Protein AF-A0A564W131-F1 (afdb_monomer_lite)

Foldseek 3Di:
DDDPPPPPPPPPPDQDPVNVVVLVVLVVCLVVVHDDDPVSLQVCLQPVLVSCCVPPDVVSVQSNLVNDAQDDPVSLVVCLPPPDVSNLLSNLVSYDLVGLCSNVPDQDLSSLVSNCVSHQQSCLVCLQVNVVVLALSSPLCCLVRNLDDPVSLLVSLVSLSDLPSSVVLPPVCPCVVPVDPRPHDDLVSVLSSLLSPDQVSVLCVQPVADDPPPPCVVSVDLVSLLSCLAPNALSNLQSCLPGPNVVSPDQVSLVSNLVVLGNLLSVLQCQCVDDLVSLVSSLVRPAQNSLQSNVVNNPPPDHDPVSLVSSCVGHPVSVVVVVVVVVVVVVVVPPPPCPCVVVVVVVVVD

Radius of gyration: 34.06 Å; chains: 1; bounding box: 64×73×100 Å

Sequence (350 aa):
MDDAAGGWRARRLTVTGMGRDTARDAIRMAEAGEPLPKAIRRALAAHEPGLVLADPDPKIRLDALKHMGMLTDGQLDSFLDDPDPTVRLELVDHTPDDRLHVFGKETDPGVLTKLEYRATGWIADRAVRLFETGSPDSAWLVLRYGRPDAALLRRIVESGLADRACWSLYAPDAAARDGSDRPTLTEKDIRLLLEHGDPDMVGSYLSGWMPDDDPRRERLTETLYDHWAEHGSAGLLERLSLSVEKEMFTPRRVDMILERGSGAATLARLGDGLSSAQVDMLLAYADAHAMDVLYRRRRHGGYTPRQLRLLAAGSPDARRAMREAAGLLARLCSDPTDPDGLGVILATLG

Organism: Bifidobacterium longum subsp. infantis (NCBI:txid1682)

pLDDT: mean 79.95, std 15.0, range [35.53, 96.81]

Structure (mmCIF, N/CA/C/O backbone):
data_AF-A0A564W131-F1
#
_entry.id   AF-A0A564W131-F1
#
loop_
_atom_site.group_PDB
_atom_site.id
_atom_site.type_symbol
_atom_site.label_atom_id
_atom_site.label_alt_id
_atom_site.label_comp_id
_atom_site.label_asym_id
_atom_site.label_entity_id
_atom_site.label_seq_id
_atom_site.pdbx_PDB_ins_code
_atom_site.Cartn_x
_atom_site.Cartn_y
_atom_site.Cartn_z
_atom_site.occupancy
_atom_site.B_iso_or_equiv
_atom_site.auth_seq_id
_atom_site.auth_comp_id
_atom_site.auth_asym_id
_atom_site.auth_atom_id
_atom_site.pdbx_PDB_model_num
ATOM 1 N N . MET A 1 1 ? 34.983 -51.594 -14.066 1.00 36.97 1 MET A N 1
ATOM 2 C CA . MET A 1 1 ? 35.681 -50.300 -14.006 1.00 36.97 1 MET A CA 1
ATOM 3 C C . MET A 1 1 ? 35.213 -49.501 -15.191 1.00 36.97 1 MET A C 1
ATOM 5 O O . MET A 1 1 ? 35.207 -50.020 -16.301 1.00 36.97 1 MET A O 1
ATOM 9 N N . ASP A 1 2 ? 34.675 -48.342 -14.858 1.00 37.16 2 ASP A N 1
ATOM 10 C CA . ASP A 1 2 ? 33.906 -47.421 -15.678 1.00 37.16 2 ASP A CA 1
ATOM 11 C C . ASP A 1 2 ? 34.657 -46.894 -16.900 1.00 37.16 2 ASP A C 1
ATOM 13 O O . ASP A 1 2 ? 35.864 -46.695 -16.844 1.00 37.16 2 ASP A O 1
ATOM 17 N N . ASP A 1 3 ? 33.917 -46.679 -17.992 1.00 35.53 3 ASP A N 1
ATOM 18 C CA . ASP A 1 3 ? 33.859 -45.385 -18.692 1.00 35.53 3 ASP A CA 1
ATOM 19 C C . ASP A 1 3 ? 32.924 -45.491 -19.911 1.00 35.53 3 ASP A C 1
ATOM 21 O O . ASP A 1 3 ? 33.330 -45.584 -21.068 1.00 35.53 3 ASP A O 1
ATOM 25 N N . ALA A 1 4 ? 31.615 -45.474 -19.642 1.00 40.09 4 ALA A N 1
ATOM 26 C CA . ALA A 1 4 ? 30.560 -45.374 -20.659 1.00 40.09 4 ALA A CA 1
ATOM 27 C C . ALA A 1 4 ? 29.869 -43.992 -20.645 1.00 40.09 4 ALA A C 1
ATOM 29 O O . ALA A 1 4 ? 28.705 -43.867 -21.020 1.00 40.09 4 ALA A O 1
ATOM 30 N N . ALA A 1 5 ? 30.574 -42.939 -20.213 1.00 42.41 5 ALA A N 1
ATOM 31 C CA . ALA A 1 5 ? 30.028 -41.583 -20.061 1.00 42.41 5 ALA A CA 1
ATOM 32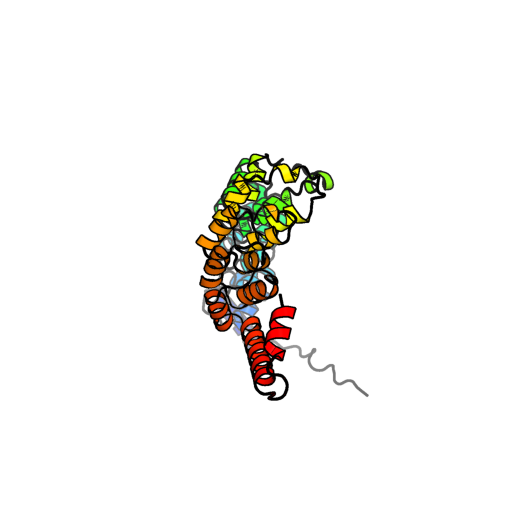 C C . ALA A 1 5 ? 30.356 -40.613 -21.226 1.00 42.41 5 ALA A C 1
ATOM 34 O O . ALA A 1 5 ? 30.042 -39.427 -21.150 1.00 42.41 5 ALA A O 1
ATOM 35 N N . GLY A 1 6 ? 30.961 -41.085 -22.326 1.00 37.22 6 GLY A N 1
ATOM 36 C CA . GLY A 1 6 ? 31.448 -40.225 -23.423 1.00 37.22 6 GLY A CA 1
ATOM 37 C C . GLY A 1 6 ? 30.559 -40.095 -24.674 1.00 37.22 6 GLY A C 1
ATOM 38 O O . GLY A 1 6 ? 30.900 -39.348 -25.588 1.00 37.22 6 GLY A O 1
ATOM 39 N N . GLY A 1 7 ? 29.434 -40.815 -24.774 1.00 36.31 7 GLY A N 1
ATOM 40 C CA . GLY A 1 7 ? 28.784 -41.077 -26.074 1.00 36.31 7 GLY A CA 1
ATOM 41 C C . GLY A 1 7 ? 27.788 -40.038 -26.613 1.00 36.31 7 GLY A C 1
ATOM 42 O O . GLY A 1 7 ? 27.474 -40.064 -27.803 1.00 36.31 7 GLY A O 1
ATOM 43 N N . TRP A 1 8 ? 27.258 -39.131 -25.785 1.00 40.19 8 TRP A N 1
ATOM 44 C CA . TRP A 1 8 ? 26.178 -38.218 -26.215 1.00 40.19 8 TRP A CA 1
ATOM 45 C C . TRP A 1 8 ? 26.646 -36.808 -26.599 1.00 40.19 8 TRP A C 1
ATOM 47 O O . TRP A 1 8 ? 25.983 -36.150 -27.396 1.00 40.19 8 TRP A O 1
ATOM 57 N N . ARG A 1 9 ? 27.807 -36.350 -26.109 1.00 42.50 9 ARG A N 1
ATOM 58 C CA . ARG A 1 9 ? 28.318 -34.986 -26.364 1.00 42.50 9 ARG A CA 1
ATOM 59 C C . ARG A 1 9 ? 29.115 -34.828 -27.670 1.00 42.50 9 ARG A C 1
ATOM 61 O O . ARG A 1 9 ? 29.449 -33.708 -28.029 1.00 42.50 9 ARG A O 1
ATOM 68 N N . ALA A 1 10 ? 29.381 -35.915 -28.401 1.00 42.78 10 ALA A N 1
ATOM 69 C CA . ALA A 1 10 ? 30.236 -35.914 -29.597 1.00 42.78 10 ALA A CA 1
ATOM 70 C C . ALA A 1 10 ? 29.541 -36.380 -30.893 1.00 42.78 10 ALA A C 1
ATOM 72 O O . ALA A 1 10 ? 30.210 -36.720 -31.869 1.00 42.78 10 ALA A O 1
ATOM 73 N N . ARG A 1 11 ? 28.202 -36.379 -30.964 1.00 46.97 11 ARG A N 1
ATOM 74 C CA . ARG A 1 11 ? 27.524 -36.502 -32.265 1.00 46.97 11 ARG A CA 1
ATOM 75 C C . ARG A 1 11 ? 27.601 -35.153 -32.978 1.00 46.97 11 ARG A C 1
ATOM 77 O O . ARG A 1 11 ? 26.761 -34.288 -32.754 1.00 46.97 11 ARG A O 1
ATOM 84 N N . ARG A 1 12 ? 28.603 -34.972 -33.848 1.00 47.91 12 ARG A N 1
ATOM 85 C CA . ARG A 1 12 ? 28.568 -33.928 -34.887 1.00 47.91 12 ARG A CA 1
ATOM 86 C C . ARG A 1 12 ? 27.314 -34.164 -35.731 1.00 47.91 12 ARG A C 1
ATOM 88 O O . ARG A 1 12 ? 27.315 -35.021 -36.612 1.00 47.91 12 ARG A O 1
ATOM 95 N N . LEU A 1 13 ? 26.242 -33.429 -35.443 1.00 58.25 13 LEU A N 1
ATOM 96 C CA . LEU A 1 13 ? 25.077 -33.340 -36.319 1.00 58.25 13 LEU A CA 1
ATOM 97 C C . LEU A 1 13 ? 25.577 -32.875 -37.689 1.00 58.25 13 LEU A C 1
ATOM 99 O O . LEU A 1 13 ? 26.040 -31.748 -37.848 1.00 58.25 13 LEU A O 1
ATOM 103 N N . THR A 1 14 ? 25.569 -33.780 -38.665 1.00 62.53 14 THR A N 1
ATOM 104 C CA . THR A 1 14 ? 25.971 -33.449 -40.031 1.00 62.53 14 THR A CA 1
ATOM 105 C C . THR A 1 14 ? 24.770 -32.780 -40.687 1.00 62.53 14 THR A C 1
ATOM 107 O O . THR A 1 14 ? 23.775 -33.441 -40.972 1.00 62.53 14 THR A O 1
ATOM 110 N N . VAL A 1 15 ? 24.821 -31.457 -40.855 1.00 66.31 15 VAL A N 1
ATOM 111 C CA . VAL A 1 15 ? 23.735 -30.702 -41.497 1.00 66.31 15 VAL A CA 1
ATOM 112 C C . VAL A 1 15 ? 23.620 -31.160 -42.954 1.00 66.31 15 VAL A C 1
ATOM 114 O O . VAL A 1 15 ? 24.558 -30.984 -43.735 1.00 66.31 15 VAL A O 1
ATOM 117 N N . THR A 1 16 ? 22.491 -31.776 -43.309 1.00 78.19 16 THR A N 1
ATOM 118 C CA . THR A 1 16 ? 22.206 -32.242 -44.674 1.00 78.19 16 THR A CA 1
ATOM 119 C C . THR A 1 16 ? 21.957 -31.055 -45.612 1.00 78.19 16 THR A C 1
ATOM 121 O O . THR A 1 16 ? 21.617 -29.962 -45.158 1.00 78.19 16 THR A O 1
ATOM 124 N N . GLY A 1 17 ? 22.101 -31.253 -46.930 1.00 78.25 17 GLY A N 1
ATOM 125 C CA . GLY A 1 17 ? 21.753 -30.225 -47.926 1.00 78.25 17 GLY A CA 1
ATOM 126 C C . GLY A 1 17 ? 20.312 -29.733 -47.759 1.00 78.25 17 GLY A C 1
ATOM 127 O O . GLY A 1 17 ? 20.090 -28.536 -47.621 1.00 78.25 17 GLY A O 1
ATOM 128 N N . MET A 1 18 ? 19.375 -30.673 -47.589 1.00 79.06 18 MET A N 1
ATOM 129 C CA . MET A 1 18 ? 17.972 -30.385 -47.278 1.00 79.06 18 MET A CA 1
ATOM 130 C C . MET A 1 18 ? 17.812 -29.534 -46.009 1.00 79.06 18 MET A C 1
ATOM 132 O O . MET A 1 18 ? 17.047 -28.579 -46.015 1.00 79.06 18 MET A O 1
ATOM 136 N N . GLY A 1 19 ? 18.571 -29.815 -44.942 1.00 80.38 19 GLY A N 1
ATOM 137 C CA . GLY A 1 19 ? 18.538 -29.011 -43.716 1.00 80.38 19 GLY A CA 1
ATOM 138 C C . GLY A 1 19 ? 19.013 -27.565 -43.911 1.00 80.38 19 GLY A C 1
ATOM 139 O O . GLY A 1 19 ? 18.465 -26.659 -43.288 1.00 80.38 19 GLY A O 1
ATOM 140 N N . ARG A 1 20 ? 19.992 -27.324 -44.797 1.00 81.25 20 ARG A N 1
ATOM 141 C CA . ARG A 1 20 ? 20.426 -25.957 -45.147 1.00 81.25 20 ARG A CA 1
ATOM 142 C C . ARG A 1 20 ? 19.371 -25.216 -45.954 1.00 81.25 20 ARG A C 1
ATOM 144 O O . ARG A 1 20 ? 19.151 -24.036 -45.702 1.00 81.25 20 ARG A O 1
ATOM 151 N N . ASP A 1 21 ? 18.733 -25.896 -46.899 1.00 85.12 21 ASP A N 1
ATOM 152 C CA . ASP A 1 21 ? 17.692 -25.287 -47.724 1.00 85.12 21 ASP A CA 1
ATOM 153 C C . ASP A 1 21 ? 16.463 -24.941 -46.874 1.00 85.12 21 ASP A C 1
ATOM 155 O O . ASP A 1 21 ? 15.997 -23.809 -46.923 1.00 85.12 21 ASP A O 1
ATOM 159 N N . THR A 1 22 ? 16.050 -25.827 -45.959 1.00 83.31 22 THR A N 1
ATOM 160 C CA . THR A 1 22 ? 14.976 -25.531 -44.991 1.00 83.31 22 THR A CA 1
ATOM 161 C C . THR A 1 22 ? 15.305 -24.341 -44.080 1.00 83.31 22 THR A C 1
ATOM 163 O O . THR A 1 22 ? 14.425 -23.539 -43.776 1.00 83.31 22 THR A O 1
ATOM 166 N N . ALA A 1 23 ? 16.563 -24.186 -43.651 1.00 82.50 23 ALA A N 1
ATOM 167 C CA . ALA A 1 23 ? 16.974 -23.025 -42.858 1.00 82.50 23 ALA A CA 1
ATOM 168 C C . ALA A 1 23 ? 16.906 -21.716 -43.667 1.00 82.50 23 ALA A C 1
ATOM 170 O O . ALA A 1 23 ? 16.433 -20.704 -43.155 1.00 82.50 23 ALA A O 1
ATOM 171 N N . ARG A 1 24 ? 17.322 -21.739 -44.941 1.00 86.06 24 ARG A N 1
ATOM 172 C CA . ARG A 1 24 ? 17.194 -20.584 -45.846 1.00 86.06 24 ARG A CA 1
ATOM 173 C C . ARG A 1 24 ? 15.738 -20.237 -46.131 1.00 86.06 24 ARG A C 1
ATOM 175 O O . ARG A 1 24 ? 15.407 -19.060 -46.197 1.00 86.06 24 ARG A O 1
ATOM 182 N N . ASP A 1 25 ? 14.879 -21.239 -46.293 1.00 87.44 25 ASP A N 1
ATOM 183 C CA . ASP A 1 25 ? 13.442 -21.035 -46.485 1.00 87.44 25 ASP A CA 1
ATOM 184 C C . ASP A 1 25 ? 12.827 -20.351 -45.266 1.00 87.44 25 ASP A C 1
ATOM 186 O O . ASP A 1 25 ? 12.135 -19.352 -45.418 1.00 87.44 25 ASP A O 1
ATOM 190 N N . ALA A 1 26 ? 13.163 -20.811 -44.058 1.00 85.31 26 ALA A N 1
ATOM 191 C CA . ALA A 1 26 ? 12.702 -20.187 -42.822 1.00 85.31 26 ALA A CA 1
ATOM 192 C C . ALA A 1 26 ? 13.146 -18.718 -42.686 1.00 85.31 26 ALA A C 1
ATOM 194 O O . ALA A 1 26 ? 12.352 -17.894 -42.242 1.00 85.31 26 ALA A O 1
ATOM 195 N N . ILE A 1 27 ? 14.378 -18.381 -43.088 1.00 88.50 27 ILE A N 1
ATOM 196 C CA . ILE A 1 27 ? 14.867 -16.991 -43.099 1.00 88.50 27 ILE A CA 1
ATOM 197 C C . ILE A 1 27 ? 14.068 -16.147 -44.098 1.00 88.50 27 ILE A C 1
ATOM 199 O O . ILE A 1 27 ? 13.547 -15.104 -43.721 1.00 88.50 27 ILE A O 1
ATOM 203 N N . ARG A 1 28 ? 13.887 -16.626 -45.337 1.00 89.94 28 ARG A N 1
ATOM 204 C CA . ARG A 1 28 ? 13.106 -15.909 -46.363 1.00 89.94 28 ARG A CA 1
ATOM 205 C C . ARG A 1 28 ? 11.653 -15.690 -45.947 1.00 89.94 28 ARG A C 1
ATOM 207 O O . ARG A 1 28 ? 11.099 -14.622 -46.178 1.00 89.94 28 ARG A O 1
ATOM 214 N N . MET A 1 29 ? 11.045 -16.692 -45.315 1.00 90.12 29 MET A N 1
ATOM 215 C CA . MET A 1 29 ? 9.702 -16.583 -44.749 1.00 90.12 29 MET A CA 1
ATOM 216 C C . MET A 1 29 ? 9.653 -15.526 -43.638 1.00 90.12 29 MET A C 1
ATOM 218 O O . MET A 1 29 ? 8.725 -14.724 -43.608 1.00 90.12 29 MET A O 1
ATOM 222 N N . ALA A 1 30 ? 10.655 -15.484 -42.752 1.00 88.00 30 ALA A N 1
ATOM 223 C CA . ALA A 1 30 ? 10.739 -14.468 -41.702 1.00 88.00 30 ALA A CA 1
ATOM 224 C C . ALA A 1 30 ? 10.884 -13.051 -42.286 1.00 88.00 30 ALA A C 1
ATOM 226 O O . ALA A 1 30 ? 10.164 -12.148 -41.870 1.00 88.00 30 ALA A O 1
ATOM 227 N N . GLU A 1 31 ? 11.753 -12.869 -43.285 1.00 88.06 31 GLU A N 1
ATOM 228 C CA . GLU A 1 31 ? 11.933 -11.599 -44.009 1.00 88.06 31 GLU A CA 1
ATOM 229 C C . GLU A 1 31 ? 10.639 -11.129 -44.693 1.00 88.06 31 GLU A C 1
ATOM 231 O O . GLU A 1 31 ? 10.353 -9.934 -44.732 1.00 88.06 31 GLU A O 1
ATOM 236 N N . ALA A 1 32 ? 9.836 -12.068 -45.200 1.00 88.62 32 ALA A N 1
ATOM 237 C CA . ALA A 1 32 ? 8.532 -11.799 -45.800 1.00 88.62 32 ALA A CA 1
ATOM 238 C C . ALA A 1 32 ? 7.402 -11.587 -44.768 1.00 88.62 32 ALA A C 1
ATOM 240 O O . ALA A 1 32 ? 6.268 -11.303 -45.157 1.00 88.62 32 ALA A O 1
ATOM 241 N N . GLY A 1 33 ? 7.682 -11.723 -43.465 1.00 82.56 33 GLY A N 1
ATOM 242 C CA . GLY A 1 33 ? 6.682 -11.623 -42.399 1.00 82.56 33 GLY A CA 1
ATOM 243 C C . GLY A 1 33 ? 5.692 -12.794 -42.363 1.00 82.56 33 GLY A C 1
ATOM 244 O O . GLY A 1 33 ? 4.588 -12.660 -41.832 1.00 82.56 33 GLY A O 1
ATOM 245 N N . GLU A 1 34 ? 6.052 -13.940 -42.943 1.00 87.81 34 GLU A N 1
ATOM 246 C CA . GLU A 1 34 ? 5.204 -15.129 -42.979 1.00 87.81 34 GLU A CA 1
ATOM 247 C C . GLU A 1 34 ? 5.135 -15.831 -41.607 1.00 87.81 34 GLU A C 1
ATOM 249 O O . GLU A 1 34 ? 6.088 -15.809 -40.820 1.00 87.81 34 GLU A O 1
ATOM 254 N N . PRO A 1 35 ? 4.012 -16.499 -41.285 1.00 86.06 35 PRO A N 1
ATOM 255 C CA . PRO A 1 35 ? 3.849 -17.174 -40.005 1.00 86.06 35 PRO A CA 1
ATOM 256 C C . PRO A 1 35 ? 4.809 -18.362 -39.867 1.00 86.06 35 PRO A C 1
ATOM 258 O O . PRO A 1 35 ? 4.738 -19.340 -40.611 1.00 86.06 35 PRO A O 1
ATOM 261 N N . LEU A 1 36 ? 5.657 -18.316 -38.837 1.00 90.06 36 LEU A N 1
ATOM 262 C CA . LEU A 1 36 ? 6.613 -19.377 -38.521 1.00 90.06 36 LEU A CA 1
ATOM 263 C C . LEU A 1 36 ? 6.262 -20.131 -37.224 1.00 90.06 36 LEU A C 1
ATOM 265 O O . LEU A 1 36 ? 5.814 -19.529 -36.235 1.00 90.06 36 LEU A O 1
ATOM 269 N N . PRO A 1 37 ? 6.533 -21.451 -37.159 1.00 91.19 37 PRO A N 1
ATOM 270 C CA . PRO A 1 37 ? 6.449 -22.217 -35.922 1.00 91.19 37 PRO A CA 1
ATOM 271 C C . PRO A 1 37 ? 7.279 -21.591 -34.797 1.00 91.19 37 PRO A C 1
ATOM 273 O O . PRO A 1 37 ? 8.416 -21.167 -34.999 1.00 91.19 37 PRO A O 1
ATOM 276 N N . LYS A 1 38 ? 6.747 -21.612 -33.570 1.00 90.62 38 LYS A N 1
ATOM 277 C CA . LYS A 1 38 ? 7.394 -21.018 -32.385 1.00 90.62 38 LYS A CA 1
ATOM 278 C C . LYS A 1 38 ? 8.838 -21.492 -32.169 1.00 90.62 38 LYS A C 1
ATOM 280 O O . LYS A 1 38 ? 9.685 -20.709 -31.753 1.00 90.62 38 LYS A O 1
ATOM 285 N N . ALA A 1 39 ? 9.120 -22.766 -32.443 1.00 89.50 39 ALA A N 1
ATOM 286 C CA . ALA A 1 39 ? 10.463 -23.329 -32.308 1.00 89.50 39 ALA A CA 1
ATOM 287 C C . ALA A 1 39 ? 11.470 -22.690 -33.280 1.00 89.50 39 ALA A C 1
ATOM 289 O O . ALA A 1 39 ? 12.606 -22.437 -32.891 1.00 89.50 39 ALA A O 1
ATOM 290 N N . ILE A 1 40 ? 11.036 -22.382 -34.506 1.00 90.12 40 ILE A N 1
ATOM 291 C CA . ILE A 1 40 ? 11.865 -21.709 -35.511 1.00 90.12 40 ILE A CA 1
ATOM 292 C C . ILE A 1 40 ? 12.089 -20.253 -35.101 1.00 90.12 40 ILE A C 1
ATOM 294 O O . ILE A 1 40 ? 13.227 -19.807 -35.086 1.00 90.12 40 ILE A O 1
ATOM 298 N N . ARG A 1 41 ? 11.044 -19.545 -34.658 1.00 93.56 41 ARG A N 1
ATOM 299 C CA . ARG A 1 41 ? 11.158 -18.151 -34.186 1.00 93.56 41 ARG A CA 1
ATOM 300 C C . ARG A 1 41 ? 12.110 -18.001 -32.992 1.00 93.56 41 ARG A C 1
ATOM 302 O O . ARG A 1 41 ? 12.921 -17.087 -32.972 1.00 93.56 41 ARG A O 1
ATOM 309 N N . ARG A 1 42 ? 12.101 -18.952 -32.049 1.00 91.62 42 ARG A N 1
ATOM 310 C CA . ARG A 1 42 ? 13.096 -19.018 -30.957 1.00 91.62 42 ARG A CA 1
ATOM 311 C C . ARG A 1 42 ? 14.523 -19.253 -31.451 1.00 91.62 42 ARG A C 1
ATOM 313 O O . ARG A 1 42 ? 15.451 -18.672 -30.908 1.00 91.62 42 ARG A O 1
ATOM 320 N N . ALA A 1 43 ? 14.705 -20.116 -32.449 1.00 90.31 43 ALA A N 1
ATOM 321 C CA . ALA A 1 43 ? 16.023 -20.336 -33.037 1.00 90.31 43 ALA A CA 1
ATOM 322 C C . ALA A 1 43 ? 16.517 -19.082 -33.778 1.00 90.31 43 ALA A C 1
ATOM 324 O O . ALA A 1 43 ? 17.685 -18.727 -33.659 1.00 90.31 43 ALA A O 1
ATOM 325 N N . LEU A 1 44 ? 15.620 -18.385 -34.483 1.00 91.44 44 LEU A N 1
ATOM 326 C CA . LEU A 1 44 ? 15.920 -17.111 -35.136 1.00 91.44 44 LEU A CA 1
ATOM 327 C C . LEU A 1 44 ? 16.287 -16.028 -34.117 1.00 91.44 44 LEU A C 1
ATOM 329 O O . LEU A 1 44 ? 17.273 -15.342 -34.334 1.00 91.44 44 LEU A O 1
ATOM 333 N N . ALA A 1 45 ? 15.609 -15.940 -32.970 1.00 92.25 45 ALA A N 1
ATOM 334 C CA . ALA A 1 45 ? 15.977 -14.996 -31.909 1.00 92.25 45 ALA A CA 1
ATOM 335 C C . ALA A 1 45 ? 17.447 -15.122 -31.463 1.00 92.25 45 ALA A C 1
ATOM 337 O O . ALA A 1 45 ? 18.084 -14.121 -31.166 1.00 92.25 45 ALA A O 1
ATOM 338 N N . ALA A 1 46 ? 18.014 -16.331 -31.459 1.00 89.69 46 ALA A N 1
ATOM 339 C CA . ALA A 1 46 ? 19.400 -16.552 -31.041 1.00 89.69 46 ALA A CA 1
ATOM 340 C C . ALA A 1 46 ? 20.451 -16.336 -32.144 1.00 89.69 46 ALA A C 1
ATOM 342 O O . ALA A 1 46 ? 21.629 -16.149 -31.839 1.00 89.69 46 ALA A O 1
ATOM 343 N N . HIS A 1 47 ? 20.058 -16.421 -33.417 1.00 87.62 47 HIS A N 1
ATOM 344 C CA . HIS A 1 47 ? 20.998 -16.493 -34.543 1.00 87.62 47 HIS A CA 1
ATOM 345 C C . HIS A 1 47 ? 20.822 -15.379 -35.575 1.00 87.62 47 HIS A C 1
ATOM 347 O O . HIS A 1 47 ? 21.807 -14.950 -36.161 1.00 87.62 47 HIS A O 1
ATOM 353 N N . GLU A 1 48 ? 19.594 -14.906 -35.764 1.00 89.62 48 GLU A N 1
ATOM 354 C CA . GLU A 1 48 ? 19.207 -13.807 -36.653 1.00 89.62 48 GLU A CA 1
ATOM 355 C C . GLU A 1 48 ? 18.190 -12.894 -35.926 1.00 89.62 48 GLU A C 1
ATOM 357 O O . GLU A 1 48 ? 17.044 -12.748 -36.369 1.00 89.62 48 GLU A O 1
ATOM 362 N N . PRO A 1 49 ? 18.562 -12.307 -34.768 1.00 88.25 49 PRO A N 1
ATOM 363 C CA . PRO A 1 49 ? 17.629 -11.611 -33.874 1.00 88.25 49 PRO A CA 1
ATOM 364 C C . PRO A 1 49 ? 16.853 -10.475 -34.551 1.00 88.25 49 PRO A C 1
ATOM 366 O O . PRO A 1 49 ? 15.684 -10.259 -34.236 1.00 88.25 49 PRO A O 1
ATOM 369 N N . GLY A 1 50 ? 17.462 -9.802 -35.535 1.00 86.88 50 GLY A N 1
ATOM 370 C CA . GLY A 1 50 ? 16.844 -8.714 -36.300 1.00 86.88 50 GLY A CA 1
ATOM 371 C C . GLY A 1 50 ? 15.531 -9.088 -36.999 1.00 86.88 50 GLY A C 1
ATOM 372 O O . GLY A 1 50 ? 14.675 -8.225 -37.176 1.00 86.88 50 GLY A O 1
ATOM 373 N N . LEU A 1 51 ? 15.339 -10.365 -37.349 1.00 88.19 51 LEU A N 1
ATOM 374 C CA . LEU A 1 51 ? 14.155 -10.847 -38.073 1.00 88.19 51 LEU A CA 1
ATOM 375 C C . LEU A 1 51 ? 12.924 -11.050 -37.180 1.00 88.19 51 LEU A C 1
ATOM 377 O O . LEU A 1 51 ? 11.815 -11.191 -37.686 1.00 88.19 51 LEU A O 1
ATOM 381 N N . VAL A 1 52 ? 13.102 -11.093 -35.859 1.00 89.62 52 VAL A N 1
ATOM 382 C CA . VAL A 1 52 ? 12.032 -11.406 -34.894 1.00 89.62 52 VAL A CA 1
ATOM 383 C C . VAL A 1 52 ? 11.848 -10.307 -33.843 1.00 89.62 52 VAL A C 1
ATOM 385 O O . VAL A 1 52 ? 11.224 -10.521 -32.806 1.00 89.62 52 VAL A O 1
ATOM 388 N N . LEU A 1 53 ? 12.350 -9.100 -34.118 1.00 86.38 53 LEU A N 1
ATOM 389 C CA . LEU A 1 53 ? 12.210 -7.943 -33.228 1.00 86.38 53 LEU A CA 1
ATOM 390 C C . LEU A 1 53 ? 10.746 -7.506 -33.050 1.00 86.38 53 LEU A C 1
ATOM 392 O O . LEU A 1 53 ? 10.369 -7.084 -31.966 1.00 86.38 53 LEU A O 1
ATOM 396 N N . ALA A 1 54 ? 9.902 -7.684 -34.069 1.00 86.81 54 ALA A N 1
ATOM 397 C CA . ALA A 1 54 ? 8.466 -7.389 -34.019 1.00 86.81 54 ALA A CA 1
ATOM 398 C C . ALA A 1 54 ? 7.595 -8.630 -33.715 1.00 86.81 54 ALA A C 1
ATOM 400 O O . ALA A 1 54 ? 6.403 -8.653 -34.025 1.00 86.81 54 ALA A O 1
ATOM 401 N N . ASP A 1 55 ? 8.179 -9.697 -33.156 1.00 91.25 55 ASP A N 1
ATOM 402 C CA . ASP A 1 55 ? 7.456 -10.940 -32.872 1.00 91.25 55 ASP A CA 1
ATOM 403 C C . ASP A 1 55 ? 6.307 -10.712 -31.870 1.00 91.25 55 ASP A C 1
ATOM 405 O O . ASP A 1 55 ? 6.501 -10.015 -30.878 1.00 91.25 55 ASP A O 1
ATOM 409 N N . PRO A 1 56 ? 5.112 -11.303 -32.048 1.00 89.44 56 PRO A N 1
ATOM 410 C CA . PRO A 1 56 ? 4.005 -11.108 -31.109 1.00 89.44 56 PRO A CA 1
ATOM 411 C C . PRO A 1 56 ? 4.259 -11.687 -29.702 1.00 89.44 56 PRO A C 1
ATOM 413 O O . PRO A 1 56 ? 3.633 -11.238 -28.743 1.00 89.44 56 PRO A O 1
ATOM 416 N N . ASP A 1 57 ? 5.151 -12.672 -29.545 1.00 92.88 57 ASP A N 1
ATOM 417 C CA . ASP A 1 57 ? 5.517 -13.253 -28.246 1.00 92.88 57 ASP A CA 1
ATOM 418 C C . ASP A 1 57 ? 6.639 -12.426 -27.587 1.00 92.88 57 ASP A C 1
ATOM 420 O O . ASP A 1 57 ? 7.776 -12.445 -28.073 1.00 92.88 57 ASP A O 1
ATOM 424 N N . PRO A 1 58 ? 6.380 -11.749 -26.450 1.00 93.31 58 PRO A N 1
ATOM 425 C CA . PRO A 1 58 ? 7.381 -10.905 -25.798 1.00 93.31 58 PRO A CA 1
ATOM 426 C C . PRO A 1 58 ? 8.620 -11.684 -25.353 1.00 93.31 58 PRO A C 1
ATOM 428 O O . PRO A 1 58 ? 9.709 -11.121 -25.306 1.00 93.31 58 PRO A O 1
ATOM 431 N N . LYS A 1 59 ? 8.506 -12.996 -25.095 1.00 94.69 59 LYS A N 1
ATOM 432 C CA . LYS A 1 59 ? 9.674 -13.820 -24.750 1.00 94.69 59 LYS A CA 1
ATOM 433 C C . LYS A 1 59 ? 10.628 -13.967 -25.927 1.00 94.69 59 LYS A C 1
ATOM 435 O O . LYS A 1 59 ? 11.830 -14.010 -25.720 1.00 94.69 59 LYS A O 1
ATOM 440 N N . ILE A 1 60 ? 10.096 -14.042 -27.146 1.00 93.44 60 ILE A N 1
ATOM 441 C CA . ILE A 1 60 ? 10.915 -14.149 -28.356 1.00 93.44 60 ILE A CA 1
ATOM 442 C C . ILE A 1 60 ? 11.565 -12.801 -28.663 1.00 93.44 60 ILE A C 1
ATOM 444 O O . ILE A 1 60 ? 12.754 -12.785 -28.963 1.00 93.44 60 ILE A O 1
ATOM 448 N N . ARG A 1 61 ? 10.836 -11.686 -28.501 1.00 93.19 61 ARG A N 1
ATOM 449 C CA . ARG A 1 61 ? 11.420 -10.337 -28.615 1.00 93.19 61 ARG A CA 1
ATOM 450 C C . ARG A 1 61 ? 12.541 -10.109 -27.599 1.00 93.19 61 ARG A C 1
ATOM 452 O O . ARG A 1 61 ? 13.615 -9.652 -27.971 1.00 93.19 61 ARG A O 1
ATOM 459 N N . LEU A 1 62 ? 12.318 -10.484 -26.339 1.00 93.81 62 LEU A N 1
ATOM 460 C CA . LEU A 1 62 ? 13.318 -10.391 -25.274 1.00 93.81 62 LEU A CA 1
ATOM 461 C C . LEU A 1 62 ? 14.556 -11.249 -25.563 1.00 93.81 62 LEU A C 1
ATOM 463 O O . LEU A 1 62 ? 15.678 -10.770 -25.423 1.00 93.81 62 LEU A O 1
ATOM 467 N N . ASP A 1 63 ? 14.360 -12.512 -25.953 1.00 93.62 63 ASP A N 1
ATOM 468 C CA . ASP A 1 63 ? 15.467 -13.402 -26.314 1.00 93.62 63 ASP A CA 1
ATOM 469 C C . ASP A 1 63 ? 16.256 -12.822 -27.499 1.00 93.62 63 ASP A C 1
ATOM 471 O O . ASP A 1 63 ? 17.482 -12.841 -27.478 1.00 93.62 63 ASP A O 1
ATOM 475 N N . ALA A 1 64 ? 15.572 -12.246 -28.493 1.00 92.25 64 ALA A N 1
ATOM 476 C CA . ALA A 1 64 ? 16.217 -11.605 -29.632 1.00 92.25 64 ALA A CA 1
ATOM 477 C C . ALA A 1 64 ? 17.050 -10.390 -29.213 1.00 92.25 64 ALA A C 1
ATOM 479 O O . ALA A 1 64 ? 18.214 -10.300 -29.597 1.00 92.25 64 ALA A O 1
ATOM 480 N N . LEU A 1 65 ? 16.495 -9.495 -28.385 1.00 91.94 65 LEU A N 1
ATOM 481 C CA . LEU A 1 65 ? 17.217 -8.331 -27.863 1.00 91.94 65 LEU A CA 1
ATOM 482 C C . LEU A 1 65 ? 18.511 -8.736 -27.155 1.00 91.94 65 LEU A C 1
ATOM 484 O O . LEU A 1 65 ? 19.559 -8.212 -27.505 1.00 91.94 65 LEU A O 1
ATOM 488 N N . LYS A 1 66 ? 18.484 -9.748 -26.282 1.00 91.94 66 LYS A N 1
ATOM 489 C CA . LYS A 1 66 ? 19.682 -10.240 -25.568 1.00 91.94 66 LYS A CA 1
ATOM 490 C C . LYS A 1 66 ? 20.827 -10.689 -26.475 1.00 91.94 66 LYS A C 1
ATOM 492 O O . LYS A 1 66 ? 21.979 -10.734 -26.045 1.00 91.94 66 LYS A O 1
ATOM 497 N N . HIS A 1 67 ? 20.515 -11.079 -27.709 1.00 90.50 67 HIS A N 1
ATOM 498 C CA . HIS A 1 67 ? 21.494 -11.489 -28.713 1.00 90.50 67 HIS A CA 1
ATOM 499 C C . HIS A 1 67 ? 21.890 -10.356 -29.674 1.00 90.50 67 HIS A C 1
ATOM 501 O O . HIS A 1 67 ? 22.759 -10.553 -30.525 1.00 90.50 67 HIS A O 1
ATOM 507 N N . MET A 1 68 ? 21.298 -9.168 -29.532 1.00 86.00 68 MET A N 1
ATOM 508 C CA . MET A 1 68 ? 21.660 -7.964 -30.278 1.00 86.00 68 MET A CA 1
ATOM 509 C C . MET A 1 68 ? 22.832 -7.222 -29.621 1.00 86.00 68 MET A C 1
ATOM 511 O O . MET A 1 68 ? 23.075 -7.310 -28.421 1.00 86.00 68 MET A O 1
ATOM 515 N N . GLY A 1 69 ? 23.564 -6.449 -30.426 1.00 83.19 69 GLY A N 1
ATOM 516 C CA . GLY A 1 69 ? 24.494 -5.433 -29.925 1.00 83.19 69 GLY A CA 1
ATOM 517 C C . GLY A 1 69 ? 23.770 -4.138 -29.539 1.00 83.19 69 GLY A C 1
ATOM 518 O O . GLY A 1 69 ? 22.569 -4.138 -29.274 1.00 83.19 69 GLY A O 1
ATOM 519 N N . MET A 1 70 ? 24.492 -3.016 -29.547 1.00 85.69 70 MET A N 1
ATOM 520 C CA . MET A 1 70 ? 23.870 -1.692 -29.416 1.00 85.69 70 MET A CA 1
ATOM 521 C C . MET A 1 70 ? 22.934 -1.432 -30.600 1.00 85.69 70 MET A C 1
ATOM 523 O O . MET A 1 70 ? 23.302 -1.694 -31.749 1.00 85.69 70 MET A O 1
ATOM 527 N N . LEU A 1 71 ? 21.738 -0.919 -30.323 1.00 83.56 71 LEU A N 1
ATOM 528 C CA . LEU A 1 71 ? 20.728 -0.679 -31.351 1.00 83.56 71 LEU A CA 1
ATOM 529 C C . LEU A 1 71 ? 20.937 0.660 -32.066 1.00 83.56 71 LEU A C 1
ATOM 531 O O . LEU A 1 71 ? 21.455 1.622 -31.500 1.00 83.56 71 LEU A O 1
ATOM 535 N N . THR A 1 72 ? 20.509 0.713 -33.328 1.00 81.50 72 THR A N 1
ATOM 536 C CA . THR A 1 72 ? 20.416 1.965 -34.097 1.00 81.50 72 THR A CA 1
ATOM 537 C C . THR A 1 72 ? 19.157 2.751 -33.720 1.00 81.50 72 THR A C 1
ATOM 539 O O . THR A 1 72 ? 18.200 2.176 -33.205 1.00 81.50 72 THR A O 1
ATOM 542 N N . ASP A 1 73 ? 19.115 4.052 -34.026 1.00 74.94 73 ASP A N 1
ATOM 543 C CA . ASP A 1 73 ? 17.981 4.922 -33.662 1.00 74.94 73 ASP A CA 1
ATOM 544 C C . ASP A 1 73 ? 16.640 4.414 -34.210 1.00 74.94 73 ASP A C 1
ATOM 546 O O . ASP A 1 73 ? 15.668 4.302 -33.469 1.00 74.94 73 ASP A O 1
ATOM 550 N N . GLY A 1 74 ? 16.610 3.977 -35.473 1.00 77.19 74 GLY A N 1
ATOM 551 C CA . GLY A 1 74 ? 15.392 3.419 -36.069 1.00 77.19 74 GLY A CA 1
ATOM 552 C C . GLY A 1 74 ? 14.933 2.099 -35.436 1.00 77.19 74 GLY A C 1
ATOM 553 O O . GLY A 1 74 ? 13.757 1.760 -35.523 1.00 77.19 74 GLY A O 1
ATOM 554 N N . GLN A 1 75 ? 15.835 1.350 -34.794 1.00 80.12 75 GLN A N 1
ATOM 555 C CA . GLN A 1 75 ? 15.482 0.131 -34.062 1.00 80.12 75 GLN A CA 1
ATOM 556 C C . GLN A 1 75 ? 14.992 0.451 -32.649 1.00 80.12 75 GLN A C 1
ATOM 558 O O . GLN A 1 75 ? 14.040 -0.179 -32.196 1.00 80.12 75 GLN A O 1
ATOM 563 N N . LEU A 1 76 ? 15.590 1.437 -31.973 1.00 82.38 76 LEU A N 1
ATOM 564 C CA . LEU A 1 76 ? 15.159 1.876 -30.644 1.00 82.38 76 LEU A CA 1
ATOM 565 C C . LEU A 1 76 ? 13.694 2.320 -30.655 1.00 82.38 76 LEU A C 1
ATOM 567 O O . LEU A 1 76 ? 12.913 1.813 -29.851 1.00 82.38 76 LEU A O 1
ATOM 571 N N . ASP A 1 77 ? 13.303 3.165 -31.613 1.00 81.19 77 ASP A N 1
ATOM 572 C CA . ASP A 1 77 ? 11.937 3.700 -31.720 1.00 81.19 77 ASP A CA 1
ATOM 573 C C . ASP A 1 77 ? 10.862 2.602 -31.764 1.00 81.19 77 ASP A C 1
ATOM 575 O O . ASP A 1 77 ? 9.776 2.769 -31.211 1.00 81.19 77 ASP A O 1
ATOM 579 N N . SER A 1 78 ? 11.172 1.448 -32.365 1.00 78.44 78 SER A N 1
ATOM 580 C CA . SER A 1 78 ? 10.233 0.323 -32.463 1.00 78.44 78 SER A CA 1
ATOM 581 C C . SER A 1 78 ? 9.955 -0.386 -31.130 1.00 78.44 78 SER A C 1
ATOM 583 O O . SER A 1 78 ? 8.928 -1.049 -31.001 1.00 78.44 78 SER A O 1
ATOM 585 N N . PHE A 1 79 ? 10.837 -0.224 -30.138 1.00 84.44 79 PHE A N 1
ATOM 586 C CA . PHE A 1 79 ? 10.744 -0.881 -28.832 1.00 84.44 79 PHE A CA 1
ATOM 587 C C . PHE A 1 79 ? 10.408 0.062 -27.676 1.00 84.44 79 PHE A C 1
ATOM 589 O O . PHE A 1 79 ? 10.029 -0.418 -26.607 1.00 84.44 79 PHE A O 1
ATOM 596 N N . LEU A 1 80 ? 10.528 1.384 -27.852 1.00 87.19 80 LEU A N 1
ATOM 597 C CA . LEU A 1 80 ? 10.244 2.345 -26.775 1.00 87.19 80 LEU A CA 1
ATOM 598 C C . LEU A 1 80 ? 8.815 2.211 -26.237 1.00 87.19 80 LEU A C 1
ATOM 600 O O . LEU A 1 80 ? 8.594 2.342 -25.035 1.00 87.19 80 LEU A O 1
ATOM 604 N N . ASP A 1 81 ? 7.870 1.878 -27.115 1.00 87.50 81 ASP A N 1
ATOM 605 C CA . ASP A 1 81 ? 6.465 1.668 -26.774 1.00 87.50 81 ASP A CA 1
ATOM 606 C C . ASP A 1 81 ? 6.095 0.170 -26.663 1.00 87.50 81 ASP A C 1
ATOM 608 O O . ASP A 1 81 ? 4.914 -0.180 -26.719 1.00 87.50 81 ASP A O 1
ATOM 612 N N . ASP A 1 82 ? 7.072 -0.739 -26.494 1.00 92.69 82 ASP A N 1
ATOM 613 C CA . ASP A 1 82 ? 6.786 -2.175 -26.341 1.00 92.69 82 ASP A CA 1
ATOM 614 C C . ASP A 1 82 ? 5.866 -2.417 -25.128 1.00 92.69 82 ASP A C 1
ATOM 616 O O . ASP A 1 82 ? 6.141 -1.908 -24.035 1.00 92.69 82 ASP A O 1
ATOM 620 N N . PRO A 1 83 ? 4.764 -3.176 -25.271 1.00 91.31 83 PRO A N 1
ATOM 621 C CA . PRO A 1 83 ? 3.813 -3.374 -24.182 1.00 91.31 83 PRO A CA 1
ATOM 622 C C . PRO A 1 83 ? 4.372 -4.198 -23.012 1.00 91.31 83 PRO A C 1
ATOM 624 O O . PRO A 1 83 ? 3.793 -4.153 -21.928 1.00 91.31 83 PRO A O 1
ATOM 627 N N . ASP A 1 84 ? 5.452 -4.965 -23.205 1.00 94.69 84 ASP A N 1
ATOM 628 C CA . ASP A 1 84 ? 6.063 -5.771 -22.150 1.00 94.69 84 ASP A CA 1
ATOM 629 C C . ASP A 1 84 ? 7.218 -5.003 -21.473 1.00 94.69 84 ASP A C 1
ATOM 631 O O . ASP A 1 84 ? 8.251 -4.740 -22.101 1.00 94.69 84 ASP A O 1
ATOM 635 N N . PRO A 1 85 ? 7.102 -4.668 -20.174 1.00 94.44 85 PRO A N 1
ATOM 636 C CA . PRO A 1 85 ? 8.134 -3.916 -19.468 1.00 94.44 85 PRO A CA 1
ATOM 637 C C . PRO A 1 85 ? 9.455 -4.682 -19.351 1.00 94.44 85 PRO A C 1
ATOM 639 O O . PRO A 1 85 ? 10.503 -4.059 -19.231 1.00 94.44 85 PRO A O 1
ATOM 642 N N . THR A 1 86 ? 9.457 -6.015 -19.445 1.00 95.44 86 THR A N 1
ATOM 643 C CA . THR A 1 86 ? 10.690 -6.821 -19.440 1.00 95.44 86 THR A CA 1
ATOM 644 C C . THR A 1 86 ? 11.501 -6.592 -20.712 1.00 95.44 86 THR A C 1
ATOM 646 O O . THR A 1 86 ? 12.729 -6.563 -20.665 1.00 95.44 86 THR A O 1
ATOM 649 N N . VAL A 1 87 ? 10.820 -6.408 -21.848 1.00 94.81 87 VAL A N 1
ATOM 650 C CA . VAL A 1 87 ? 11.453 -6.083 -23.133 1.00 94.81 87 VAL A CA 1
ATOM 651 C C . VAL A 1 87 ? 12.026 -4.668 -23.078 1.00 94.81 87 VAL A C 1
ATOM 653 O O . VAL A 1 87 ? 13.195 -4.475 -23.404 1.00 94.81 87 VAL A O 1
ATOM 656 N N . ARG A 1 88 ? 11.254 -3.689 -22.579 1.00 95.38 88 ARG A N 1
ATOM 657 C CA . ARG A 1 88 ? 11.747 -2.310 -22.388 1.00 95.38 88 ARG A CA 1
ATOM 658 C C . ARG A 1 88 ? 12.893 -2.229 -21.377 1.00 95.38 88 ARG A C 1
ATOM 660 O O . ARG A 1 88 ? 13.834 -1.469 -21.576 1.00 95.38 88 ARG A O 1
ATOM 667 N N . LEU A 1 89 ? 12.866 -3.047 -20.326 1.00 95.75 89 LEU A N 1
ATOM 668 C CA . LEU A 1 89 ? 13.952 -3.158 -19.354 1.00 95.75 89 LEU A CA 1
ATOM 669 C C . LEU A 1 89 ? 15.246 -3.644 -20.014 1.00 95.75 89 LEU A C 1
ATOM 671 O O . LEU A 1 89 ? 16.313 -3.109 -19.720 1.00 95.75 89 LEU A O 1
ATOM 675 N N . GLU A 1 90 ? 15.173 -4.652 -20.884 1.00 95.00 90 GLU A N 1
ATOM 676 C CA . GLU A 1 90 ? 16.326 -5.117 -21.666 1.00 95.00 90 GLU A CA 1
ATOM 677 C C . GLU A 1 90 ? 16.795 -4.031 -22.639 1.00 95.00 90 GLU A C 1
ATOM 679 O O . GLU A 1 90 ? 17.988 -3.767 -22.720 1.00 95.00 90 GLU A O 1
ATOM 684 N N . LEU A 1 91 ? 15.871 -3.317 -23.294 1.00 94.31 91 LEU A N 1
ATOM 685 C CA . LEU A 1 91 ? 16.190 -2.227 -24.225 1.00 94.31 91 LEU A CA 1
ATOM 686 C C . LEU A 1 91 ? 17.128 -1.171 -23.615 1.00 94.31 91 LEU A C 1
ATOM 688 O O . LEU A 1 91 ? 17.995 -0.641 -24.312 1.00 94.31 91 LEU A O 1
ATOM 692 N N . VAL A 1 92 ? 16.999 -0.897 -22.312 1.00 94.94 92 VAL A N 1
ATOM 693 C CA . VAL A 1 92 ? 17.900 0.009 -21.578 1.00 94.94 92 VAL A CA 1
ATOM 694 C C . VAL A 1 92 ? 19.364 -0.452 -21.639 1.00 94.94 92 VAL A C 1
ATOM 696 O O . VAL A 1 92 ? 20.252 0.390 -21.737 1.00 94.94 92 VAL A O 1
ATOM 699 N N . ASP A 1 93 ? 19.650 -1.759 -21.635 1.00 92.31 93 ASP A N 1
ATOM 700 C CA . ASP A 1 93 ? 21.029 -2.271 -21.747 1.00 92.31 93 ASP A CA 1
ATOM 701 C C . ASP A 1 93 ? 21.619 -2.077 -23.144 1.00 92.31 93 ASP A C 1
ATOM 703 O O . ASP A 1 93 ? 22.828 -1.884 -23.281 1.00 92.31 93 ASP A O 1
ATOM 707 N N . HIS A 1 94 ? 20.764 -2.065 -24.167 1.00 91.19 94 HIS A N 1
ATOM 708 C CA . HIS A 1 94 ? 21.148 -1.863 -25.564 1.00 91.19 94 HIS A CA 1
ATOM 709 C C . HIS A 1 94 ? 21.129 -0.392 -26.000 1.00 91.19 94 HIS A C 1
ATOM 711 O O . HIS A 1 94 ? 21.405 -0.090 -27.167 1.00 91.19 94 HIS A O 1
ATOM 717 N N . THR A 1 95 ? 20.816 0.523 -25.079 1.00 91.50 95 THR A N 1
ATOM 718 C CA . THR A 1 95 ? 20.787 1.965 -25.327 1.00 91.50 95 THR A CA 1
ATOM 719 C C . THR A 1 95 ? 22.029 2.625 -24.717 1.00 91.50 95 THR A C 1
ATOM 721 O O . THR A 1 95 ? 22.323 2.399 -23.542 1.00 91.50 95 THR A O 1
ATOM 724 N N . PRO A 1 96 ? 22.786 3.439 -25.478 1.00 89.31 96 PRO A N 1
ATOM 725 C CA . PRO A 1 96 ? 23.906 4.203 -24.927 1.00 89.31 96 PRO A CA 1
ATOM 726 C C . PRO A 1 96 ? 23.459 5.166 -23.815 1.00 89.31 96 PRO A C 1
ATOM 728 O O . PRO A 1 96 ? 22.373 5.741 -23.907 1.00 89.31 96 PRO A O 1
ATOM 731 N N . ASP A 1 97 ? 24.298 5.391 -22.796 1.00 89.69 97 ASP A N 1
ATOM 732 C CA . ASP A 1 97 ? 23.938 6.217 -21.627 1.00 89.69 97 ASP A CA 1
ATOM 733 C C . ASP A 1 97 ? 23.536 7.656 -22.007 1.00 89.69 97 ASP A C 1
ATOM 735 O O . ASP A 1 97 ? 22.568 8.197 -21.473 1.00 89.69 97 ASP A O 1
ATOM 739 N N . ASP A 1 98 ? 24.209 8.260 -22.992 1.00 88.50 98 ASP A N 1
ATOM 740 C CA . ASP A 1 98 ? 23.904 9.599 -23.523 1.00 88.50 98 ASP A CA 1
ATOM 741 C C . ASP A 1 98 ? 22.549 9.670 -24.253 1.00 88.50 98 ASP A C 1
ATOM 743 O O . ASP A 1 98 ? 21.981 10.750 -24.453 1.00 88.50 98 ASP A O 1
ATOM 747 N N . ARG A 1 99 ? 21.982 8.514 -24.609 1.00 88.69 99 ARG A N 1
ATOM 748 C CA . ARG A 1 99 ? 20.708 8.386 -25.322 1.00 88.69 99 ARG A CA 1
ATOM 749 C C . ARG A 1 99 ? 19.549 7.941 -24.446 1.00 88.69 99 ARG A C 1
ATOM 751 O O . ARG A 1 99 ? 18.421 7.976 -24.915 1.00 88.69 99 ARG A O 1
ATOM 758 N N . LEU A 1 100 ? 19.751 7.635 -23.163 1.00 92.69 100 LEU A N 1
ATOM 759 C CA . LEU A 1 100 ? 18.672 7.181 -22.267 1.00 92.69 100 LEU A CA 1
ATOM 760 C C . LEU A 1 100 ? 17.525 8.194 -22.082 1.00 92.69 100 LEU A C 1
ATOM 762 O O . LEU A 1 100 ? 16.460 7.851 -21.565 1.00 92.69 100 LEU A O 1
ATOM 766 N N . HIS A 1 101 ? 17.685 9.439 -22.533 1.00 90.06 101 HIS A N 1
ATOM 767 C CA . HIS A 1 101 ? 16.616 10.435 -22.550 1.00 90.06 101 HIS A CA 1
ATOM 768 C C . HIS A 1 101 ? 15.419 10.048 -23.444 1.00 90.06 101 HIS A C 1
ATOM 770 O O . HIS A 1 101 ? 14.321 10.558 -23.196 1.00 90.06 101 HIS A O 1
ATOM 776 N N . VAL A 1 102 ? 15.600 9.140 -24.420 1.00 91.12 102 VAL A N 1
ATOM 777 C CA . VAL A 1 102 ? 14.536 8.651 -25.324 1.00 91.12 102 VAL A CA 1
ATOM 778 C C . VAL A 1 102 ? 13.409 7.916 -24.594 1.00 91.12 102 VAL A C 1
ATOM 780 O O . VAL A 1 102 ? 12.261 7.980 -25.022 1.00 91.12 102 VAL A O 1
ATOM 783 N N . PHE A 1 103 ? 13.679 7.341 -23.416 1.00 93.62 103 PHE A N 1
ATOM 784 C CA . PHE A 1 103 ? 12.673 6.729 -22.534 1.00 93.62 103 PHE A CA 1
ATOM 785 C C . PHE A 1 103 ? 11.781 7.768 -21.828 1.00 93.62 103 PHE A C 1
ATOM 787 O O . PHE A 1 103 ? 11.242 7.539 -20.748 1.00 93.62 103 PHE A O 1
ATOM 794 N N . GLY A 1 104 ? 11.621 8.960 -22.407 1.00 89.81 104 GLY A N 1
ATOM 795 C CA . GLY A 1 104 ? 10.993 10.118 -21.779 1.00 89.81 104 GLY A CA 1
ATOM 796 C C . GLY A 1 104 ? 9.543 9.917 -21.334 1.00 89.81 104 GLY A C 1
ATOM 797 O O . GLY A 1 104 ? 9.056 10.736 -20.563 1.00 89.81 104 GLY A O 1
ATOM 798 N N . LYS A 1 105 ? 8.863 8.856 -21.775 1.00 90.31 105 LYS A N 1
ATOM 799 C CA . LYS A 1 105 ? 7.487 8.515 -21.386 1.00 90.31 105 LYS A CA 1
ATOM 800 C C . LYS A 1 105 ? 7.383 7.273 -20.497 1.00 90.31 105 LYS A C 1
ATOM 802 O O . LYS A 1 105 ? 6.270 6.878 -20.181 1.00 90.31 105 LYS A O 1
ATOM 807 N N . GLU A 1 106 ? 8.502 6.665 -20.108 1.00 94.38 106 GLU A N 1
ATOM 808 C CA . GLU A 1 106 ? 8.482 5.447 -19.299 1.00 94.38 106 GLU A CA 1
ATOM 809 C C . GLU A 1 106 ? 7.834 5.692 -17.928 1.00 94.38 106 GLU A C 1
ATOM 811 O O . GLU A 1 106 ? 8.027 6.742 -17.304 1.00 94.38 106 GLU A O 1
ATOM 816 N N . THR A 1 107 ? 7.068 4.701 -17.477 1.00 92.50 107 THR A N 1
ATOM 817 C CA . THR A 1 107 ? 6.333 4.708 -16.207 1.00 92.50 107 THR A CA 1
ATOM 818 C C . THR A 1 107 ? 6.498 3.414 -15.415 1.00 92.50 107 THR A C 1
ATOM 820 O O . THR A 1 107 ? 6.161 3.396 -14.233 1.00 92.50 107 THR A O 1
ATOM 823 N N . ASP A 1 108 ? 6.992 2.336 -16.030 1.00 95.12 108 ASP A N 1
ATOM 824 C CA . ASP A 1 108 ? 7.197 1.060 -15.352 1.00 95.12 108 ASP A CA 1
ATOM 825 C C . ASP A 1 108 ? 8.277 1.179 -14.257 1.00 95.12 108 ASP A C 1
ATOM 827 O O . ASP A 1 108 ? 9.413 1.564 -14.554 1.00 95.12 108 ASP A O 1
ATOM 831 N N . PRO A 1 109 ? 7.977 0.829 -12.992 1.00 92.25 109 PRO A N 1
ATOM 832 C CA . PRO A 1 109 ? 8.916 1.004 -11.886 1.00 92.25 109 PRO A CA 1
ATOM 833 C C . PRO A 1 109 ? 10.236 0.239 -12.047 1.00 92.25 109 PRO A C 1
ATOM 835 O O . PRO A 1 109 ? 11.289 0.720 -11.609 1.00 92.25 109 PRO A O 1
ATOM 838 N N . GLY A 1 110 ? 10.205 -0.939 -12.677 1.00 95.25 110 GLY A N 1
ATOM 839 C CA . GLY A 1 110 ? 11.395 -1.746 -12.930 1.00 95.25 110 GLY A CA 1
ATOM 840 C C . GLY A 1 110 ? 12.319 -1.069 -13.936 1.00 95.25 110 GLY A C 1
ATOM 841 O O . GLY A 1 110 ? 13.520 -0.935 -13.682 1.00 95.25 110 GLY A O 1
ATOM 842 N N . VAL A 1 111 ? 11.752 -0.572 -15.040 1.00 96.31 111 VAL A N 1
ATOM 843 C CA . VAL A 1 111 ? 12.508 0.158 -16.070 1.00 96.31 111 VAL A CA 1
ATOM 844 C C . VAL A 1 111 ? 13.055 1.475 -15.520 1.00 96.31 111 VAL A C 1
ATOM 846 O O . VAL A 1 111 ? 14.243 1.757 -15.677 1.00 96.31 111 VAL A O 1
ATOM 849 N N . LEU A 1 112 ? 12.236 2.242 -14.795 1.00 96.25 112 LEU A N 1
ATOM 850 C CA . LEU A 1 112 ? 12.645 3.500 -14.160 1.00 96.25 112 LEU A CA 1
ATOM 851 C C . LEU A 1 112 ? 13.827 3.317 -13.199 1.00 96.25 112 LEU A C 1
ATOM 853 O O . LEU A 1 112 ? 14.777 4.098 -13.229 1.00 96.25 112 LEU A O 1
ATOM 857 N N . THR A 1 113 ? 13.801 2.264 -12.377 1.00 95.00 113 THR A N 1
ATOM 858 C CA . THR A 1 113 ? 14.900 1.953 -11.449 1.00 95.00 113 THR A CA 1
ATOM 859 C C . THR A 1 113 ? 16.205 1.683 -12.199 1.00 95.00 113 THR A C 1
ATOM 861 O O . THR A 1 113 ? 17.275 2.124 -11.777 1.00 95.00 113 THR A O 1
ATOM 864 N N . LYS A 1 114 ? 16.132 0.971 -13.328 1.00 96.38 114 LYS A N 1
ATOM 865 C CA . LYS A 1 114 ? 17.304 0.679 -14.157 1.00 96.38 114 LYS A CA 1
ATOM 866 C C . LYS A 1 114 ? 17.834 1.923 -14.871 1.00 96.38 114 LYS A C 1
ATOM 868 O O . LYS A 1 114 ? 19.048 2.108 -14.926 1.00 96.38 114 LYS A O 1
ATOM 873 N N . LEU A 1 115 ? 16.944 2.783 -15.367 1.00 96.81 115 LEU A N 1
ATOM 874 C CA . LEU A 1 115 ? 17.308 4.069 -15.967 1.00 96.81 115 LEU A CA 1
ATOM 875 C C . LEU A 1 115 ? 18.056 4.957 -14.973 1.00 96.81 115 LEU A C 1
ATOM 877 O O . LEU A 1 115 ? 19.106 5.485 -15.320 1.00 96.81 115 LEU A O 1
ATOM 881 N N . GLU A 1 116 ? 17.582 5.054 -13.730 1.00 95.00 116 GLU A N 1
ATOM 882 C CA . GLU A 1 116 ? 18.281 5.794 -12.673 1.00 95.00 116 GLU A CA 1
ATOM 883 C C . GLU A 1 116 ? 19.652 5.193 -12.343 1.00 95.00 116 GLU A C 1
ATOM 885 O O . GLU A 1 116 ? 20.605 5.925 -12.101 1.00 95.00 116 GLU A O 1
ATOM 890 N N . TYR A 1 117 ? 19.778 3.862 -12.353 1.00 94.31 117 TYR A N 1
ATOM 891 C CA . TYR A 1 117 ? 21.061 3.200 -12.109 1.00 94.31 117 TYR A CA 1
ATOM 892 C C . TYR A 1 117 ? 22.090 3.482 -13.212 1.00 94.31 117 TYR A C 1
ATOM 894 O O . TYR A 1 117 ? 23.277 3.641 -12.925 1.00 94.31 117 TYR A O 1
ATOM 902 N N . ARG A 1 118 ? 21.645 3.532 -14.471 1.00 94.19 118 ARG A N 1
ATOM 903 C CA . ARG A 1 118 ? 22.513 3.791 -15.627 1.00 94.19 118 ARG A CA 1
ATOM 904 C C . ARG A 1 118 ? 22.812 5.274 -15.840 1.00 94.19 118 ARG A C 1
ATOM 906 O O . ARG A 1 118 ? 23.933 5.624 -16.193 1.00 94.19 118 ARG A O 1
ATOM 913 N N . ALA A 1 119 ? 21.834 6.136 -15.592 1.00 93.81 119 ALA A N 1
ATOM 914 C CA . ALA A 1 119 ? 21.943 7.583 -15.687 1.00 93.81 119 ALA A CA 1
ATOM 915 C C . ALA A 1 119 ? 21.406 8.225 -14.402 1.00 93.81 119 ALA A C 1
ATOM 917 O O . ALA A 1 119 ? 20.248 8.631 -14.327 1.00 93.81 119 ALA A O 1
ATOM 918 N N . THR A 1 120 ? 22.263 8.330 -13.386 1.00 91.75 120 THR A N 1
ATOM 919 C CA . THR A 1 120 ? 21.919 8.975 -12.110 1.00 91.75 120 THR A CA 1
ATOM 920 C C . THR A 1 120 ? 21.330 10.367 -12.340 1.00 91.75 120 THR A C 1
ATOM 922 O O . THR A 1 120 ? 21.941 11.196 -13.016 1.00 91.75 120 THR A O 1
ATOM 925 N N . GLY A 1 121 ? 20.171 10.644 -11.741 1.00 90.44 121 GLY A N 1
ATOM 926 C CA . GLY A 1 121 ? 19.424 11.889 -11.932 1.00 90.44 121 GLY A CA 1
ATOM 927 C C . GLY A 1 121 ? 18.343 11.821 -13.013 1.00 90.44 121 GLY A C 1
ATOM 928 O O . GLY A 1 121 ? 17.557 12.761 -13.129 1.00 90.44 121 GLY A O 1
ATOM 929 N N . TRP A 1 122 ? 18.221 10.712 -13.751 1.00 95.12 122 TRP A N 1
ATOM 930 C CA . TRP A 1 122 ? 17.180 10.546 -14.767 1.00 95.12 122 TRP A CA 1
ATOM 931 C C . TRP A 1 122 ? 15.772 10.712 -14.184 1.00 95.12 122 TRP A C 1
ATOM 933 O O . TRP A 1 122 ? 14.925 11.373 -14.799 1.00 95.12 122 TRP A O 1
ATOM 943 N N . ILE A 1 123 ? 15.520 10.149 -12.992 1.00 94.44 123 ILE A N 1
ATOM 944 C CA . ILE A 1 123 ? 14.247 10.308 -12.275 1.00 94.44 123 ILE A CA 1
ATOM 945 C C . ILE A 1 123 ? 14.081 11.748 -11.783 1.00 94.44 123 ILE A C 1
ATOM 947 O O . ILE A 1 123 ? 12.974 12.281 -11.859 1.00 94.44 123 ILE A O 1
ATOM 951 N N . ALA A 1 124 ? 15.153 12.397 -11.318 1.00 91.12 124 ALA A N 1
ATOM 952 C CA . ALA A 1 124 ? 15.106 13.776 -10.821 1.00 91.12 124 ALA A CA 1
ATOM 953 C C . ALA A 1 124 ? 14.642 14.765 -11.894 1.00 91.12 124 ALA A C 1
ATOM 955 O O . ALA A 1 124 ? 13.716 15.540 -11.653 1.00 91.12 124 ALA A O 1
ATOM 956 N N . ASP A 1 125 ? 15.155 14.637 -13.116 1.00 93.19 125 ASP A N 1
ATOM 957 C CA . ASP A 1 125 ? 14.736 15.454 -14.264 1.00 93.19 125 ASP A CA 1
ATOM 958 C C . ASP A 1 125 ? 13.244 15.299 -14.617 1.00 93.19 125 ASP A C 1
ATOM 960 O O . ASP A 1 125 ? 12.678 16.080 -15.384 1.00 93.19 125 ASP A O 1
ATOM 964 N N . ARG A 1 126 ? 12.596 14.245 -14.109 1.00 94.38 126 ARG A N 1
ATOM 965 C CA . ARG A 1 126 ? 11.247 13.806 -14.493 1.00 94.38 126 ARG A CA 1
ATOM 966 C C . ARG A 1 126 ? 10.306 13.678 -13.297 1.00 94.38 126 ARG A C 1
ATOM 968 O O . ARG A 1 126 ? 9.188 13.187 -13.457 1.00 94.38 126 ARG A O 1
ATOM 975 N N . ALA A 1 127 ? 10.729 14.156 -12.129 1.00 92.31 127 ALA A N 1
ATOM 976 C CA . ALA A 1 127 ? 10.079 13.919 -10.848 1.00 92.31 127 ALA A CA 1
ATOM 977 C C . ALA A 1 127 ? 8.597 14.330 -10.834 1.00 92.31 127 ALA A C 1
ATOM 979 O O . ALA A 1 127 ? 7.733 13.538 -10.465 1.00 92.31 127 ALA A O 1
ATOM 980 N N . VAL A 1 128 ? 8.291 15.544 -11.309 1.00 93.38 128 VAL A N 1
ATOM 981 C CA . VAL A 1 128 ? 6.914 16.067 -11.357 1.00 93.38 128 VAL A CA 1
ATOM 982 C C . VAL A 1 128 ? 6.021 15.203 -12.247 1.00 93.38 128 VAL A C 1
ATOM 984 O O . VAL A 1 128 ? 4.946 14.791 -11.822 1.00 93.38 128 VAL A O 1
ATOM 987 N N . ARG A 1 129 ? 6.484 14.868 -13.457 1.00 94.19 129 ARG A N 1
ATOM 988 C CA . ARG A 1 129 ? 5.705 14.068 -14.412 1.00 94.19 129 ARG A CA 1
ATOM 989 C C . ARG A 1 129 ? 5.462 12.652 -13.894 1.00 94.19 129 ARG A C 1
ATOM 991 O O . ARG A 1 129 ? 4.366 12.127 -14.045 1.00 94.19 129 ARG A O 1
ATOM 998 N N . LEU A 1 130 ? 6.483 12.027 -13.307 1.00 93.62 130 LEU A N 1
ATOM 999 C CA . LEU A 1 130 ? 6.364 10.685 -12.736 1.00 93.62 130 LEU A CA 1
ATOM 1000 C C . LEU A 1 130 ? 5.378 10.667 -11.568 1.00 93.62 130 LEU A C 1
ATOM 1002 O O . LEU A 1 130 ? 4.566 9.751 -11.482 1.00 93.62 130 LEU A O 1
ATOM 1006 N N . PHE A 1 131 ? 5.389 11.693 -10.718 1.00 90.50 131 PHE A N 1
ATOM 1007 C CA . PHE A 1 131 ? 4.382 11.848 -9.671 1.00 90.50 131 PHE A CA 1
ATOM 1008 C C . PHE A 1 131 ? 2.964 12.013 -10.247 1.00 90.50 131 PHE A C 1
ATOM 1010 O O . PHE A 1 131 ? 2.024 11.381 -9.773 1.00 90.50 131 PHE A O 1
ATOM 1017 N N . GLU A 1 132 ? 2.807 12.795 -11.316 1.00 92.19 132 GLU A N 1
ATOM 1018 C CA . GLU A 1 132 ? 1.513 13.049 -11.969 1.00 92.19 132 GLU A CA 1
ATOM 1019 C C . GLU A 1 132 ? 0.886 11.819 -12.641 1.00 92.19 132 GLU A C 1
ATOM 1021 O O . GLU A 1 132 ? -0.294 11.853 -12.985 1.00 92.19 132 GLU A O 1
ATOM 1026 N N . THR A 1 133 ? 1.619 10.708 -12.763 1.00 90.56 133 THR A N 1
ATOM 1027 C CA . THR A 1 133 ? 1.030 9.416 -13.157 1.00 90.56 133 THR A CA 1
ATOM 1028 C C . THR A 1 133 ? 0.033 8.878 -12.124 1.00 90.56 133 THR A C 1
ATOM 1030 O O . THR A 1 133 ? -0.767 8.005 -12.452 1.00 90.56 133 THR A O 1
ATOM 1033 N N . GLY A 1 134 ? 0.088 9.363 -10.876 1.00 86.31 134 GLY A N 1
ATOM 1034 C CA . GLY A 1 134 ? -0.742 8.878 -9.772 1.00 86.31 134 GLY A CA 1
ATOM 1035 C C . GLY A 1 134 ? -0.361 7.482 -9.270 1.00 86.31 134 GLY A C 1
ATOM 1036 O O . GLY A 1 134 ? -1.081 6.910 -8.456 1.00 86.31 134 GLY A O 1
ATOM 1037 N N . SER A 1 135 ? 0.752 6.917 -9.746 1.00 86.06 135 SER A N 1
ATOM 1038 C CA . SER A 1 135 ? 1.236 5.604 -9.321 1.00 86.06 135 SER A CA 1
ATOM 1039 C C . SER A 1 135 ? 1.959 5.694 -7.967 1.00 86.06 135 SER A C 1
ATOM 1041 O O . SER A 1 135 ? 2.918 6.466 -7.855 1.00 86.06 135 SER A O 1
ATOM 1043 N N . PRO A 1 136 ? 1.577 4.882 -6.958 1.00 84.56 136 PRO A N 1
ATOM 1044 C CA . PRO A 1 136 ? 2.313 4.772 -5.695 1.00 84.56 136 PRO A CA 1
ATOM 1045 C C . PRO A 1 136 ? 3.791 4.415 -5.889 1.00 84.56 136 PRO A C 1
ATOM 1047 O O . PRO A 1 136 ? 4.665 4.996 -5.245 1.00 84.56 136 PRO A O 1
ATOM 1050 N N . ASP A 1 137 ? 4.089 3.518 -6.832 1.00 85.75 137 ASP A N 1
ATOM 1051 C CA . ASP A 1 137 ? 5.462 3.100 -7.125 1.00 85.75 137 ASP A CA 1
ATOM 1052 C C . ASP A 1 137 ? 6.271 4.234 -7.766 1.00 85.75 137 ASP A C 1
ATOM 1054 O O . ASP A 1 137 ? 7.433 4.454 -7.419 1.00 85.75 137 ASP A O 1
ATOM 1058 N N . SER A 1 138 ? 5.657 5.006 -8.670 1.00 88.06 138 SER A N 1
ATOM 1059 C CA . SER A 1 138 ? 6.308 6.178 -9.260 1.00 88.06 138 SER A CA 1
ATOM 1060 C C . SER A 1 138 ? 6.524 7.272 -8.215 1.00 88.06 138 SER A C 1
ATOM 1062 O O . SER A 1 138 ? 7.614 7.835 -8.156 1.00 88.06 138 SER A O 1
ATOM 1064 N N . ALA A 1 139 ? 5.547 7.538 -7.344 1.00 86.75 139 ALA A N 1
ATOM 1065 C CA . ALA A 1 139 ? 5.701 8.474 -6.230 1.00 86.75 139 ALA A CA 1
ATOM 1066 C C . ALA A 1 139 ? 6.830 8.038 -5.276 1.00 86.75 139 ALA A C 1
ATOM 1068 O O . ALA A 1 139 ? 7.654 8.860 -4.871 1.00 86.75 139 ALA A O 1
ATOM 1069 N N . TRP A 1 140 ? 6.943 6.738 -4.989 1.00 83.62 140 TRP A N 1
ATOM 1070 C CA . TRP A 1 140 ? 8.047 6.179 -4.209 1.00 83.62 140 TRP A CA 1
ATOM 1071 C C . TRP A 1 140 ? 9.410 6.380 -4.886 1.00 83.62 140 TRP A C 1
ATOM 1073 O O . TRP A 1 140 ? 10.370 6.796 -4.233 1.00 83.62 140 TRP A O 1
ATOM 1083 N N . LEU A 1 141 ? 9.506 6.138 -6.195 1.00 87.50 141 LEU A N 1
ATOM 1084 C CA . LEU A 1 141 ? 10.730 6.366 -6.967 1.00 87.50 141 LEU A CA 1
ATOM 1085 C C . LEU A 1 141 ? 11.128 7.846 -6.993 1.00 87.50 141 LEU A C 1
ATOM 1087 O O . LEU A 1 141 ? 12.304 8.169 -6.817 1.00 87.50 141 LEU A O 1
ATOM 1091 N N . VAL A 1 142 ? 10.156 8.746 -7.157 1.00 89.06 142 VAL A N 1
ATOM 1092 C CA . VAL A 1 142 ? 10.363 10.199 -7.107 1.00 89.06 142 VAL A CA 1
ATOM 1093 C C . VAL A 1 142 ? 10.904 10.628 -5.750 1.00 89.06 142 VAL A C 1
ATOM 1095 O O . VAL A 1 142 ? 11.856 11.397 -5.692 1.00 89.06 142 VAL A O 1
ATOM 1098 N N . LEU A 1 143 ? 10.362 10.104 -4.655 1.00 81.12 143 LEU A N 1
ATOM 1099 C CA . LEU A 1 143 ? 10.899 10.374 -3.324 1.00 81.12 143 LEU A CA 1
ATOM 1100 C C . LEU A 1 143 ? 12.328 9.844 -3.180 1.00 81.12 143 LEU A C 1
ATOM 1102 O O . LEU A 1 143 ? 13.214 10.550 -2.703 1.00 81.12 143 LEU A O 1
ATOM 1106 N N . ARG A 1 144 ? 12.570 8.607 -3.615 1.00 81.94 144 ARG A N 1
ATOM 1107 C CA . ARG A 1 144 ? 13.855 7.935 -3.421 1.00 81.94 144 ARG A CA 1
ATOM 1108 C C . ARG A 1 144 ? 14.995 8.547 -4.237 1.00 81.94 144 ARG A C 1
ATOM 1110 O O . ARG A 1 144 ? 16.110 8.643 -3.728 1.00 81.94 144 ARG A O 1
ATOM 1117 N N . TYR A 1 145 ? 14.729 8.918 -5.484 1.00 85.00 145 TYR A N 1
ATOM 1118 C CA . TYR A 1 145 ? 15.755 9.315 -6.454 1.00 85.00 145 TYR A CA 1
ATOM 1119 C C . TYR A 1 145 ? 15.530 10.712 -7.035 1.00 85.00 145 TYR A C 1
ATOM 1121 O O . TYR A 1 145 ? 16.477 11.374 -7.451 1.00 85.00 145 TYR A O 1
ATOM 1129 N N . GLY A 1 146 ? 14.284 11.186 -7.038 1.00 81.69 146 GLY A N 1
ATOM 1130 C CA . GLY A 1 146 ? 13.876 12.388 -7.754 1.00 81.69 146 GLY A CA 1
ATOM 1131 C C . GLY A 1 146 ? 14.246 13.716 -7.096 1.00 81.69 146 GLY A C 1
ATOM 1132 O O . GLY A 1 146 ? 14.057 14.753 -7.720 1.00 81.69 146 GLY A O 1
ATOM 1133 N N . ARG A 1 147 ? 14.762 13.700 -5.857 1.00 80.12 147 ARG A N 1
ATOM 1134 C CA . ARG A 1 147 ? 15.127 14.902 -5.076 1.00 80.12 147 ARG A CA 1
ATOM 1135 C C . ARG A 1 147 ? 14.029 15.985 -5.127 1.00 80.12 147 ARG A C 1
ATOM 1137 O O . ARG A 1 147 ? 14.304 17.108 -5.550 1.00 80.12 147 ARG A O 1
ATOM 1144 N N . PRO A 1 148 ? 12.780 15.649 -4.752 1.00 80.69 148 PRO A N 1
ATOM 1145 C CA . PRO A 1 148 ? 11.660 16.566 -4.895 1.00 80.69 148 PRO A CA 1
ATOM 1146 C C . PRO A 1 148 ? 11.883 17.829 -4.061 1.00 80.69 148 PRO A C 1
ATOM 1148 O O . PRO A 1 148 ? 12.354 17.765 -2.923 1.00 80.69 148 PRO A O 1
ATOM 1151 N N . ASP A 1 149 ? 11.508 18.978 -4.619 1.00 79.31 149 ASP A N 1
ATOM 1152 C CA . ASP A 1 149 ? 11.442 20.217 -3.853 1.00 79.31 149 ASP A CA 1
ATOM 1153 C C . ASP A 1 149 ? 10.289 20.182 -2.830 1.00 79.31 149 ASP A C 1
ATOM 1155 O O . ASP A 1 149 ? 9.449 19.276 -2.813 1.00 79.31 149 ASP A O 1
ATOM 1159 N N . ALA A 1 150 ? 10.228 21.192 -1.959 1.00 73.62 150 ALA A N 1
ATOM 1160 C CA . ALA A 1 150 ? 9.206 21.268 -0.916 1.00 73.62 150 ALA A CA 1
ATOM 1161 C C . ALA A 1 150 ? 7.767 21.315 -1.471 1.00 73.62 150 ALA A C 1
ATOM 1163 O O . ALA A 1 150 ? 6.837 20.873 -0.798 1.00 73.62 150 ALA A O 1
ATOM 1164 N N . ALA A 1 151 ? 7.559 21.850 -2.678 1.00 82.00 151 ALA A N 1
ATOM 1165 C CA . ALA A 1 151 ? 6.232 21.955 -3.274 1.00 82.00 151 ALA A CA 1
ATOM 1166 C C . ALA A 1 151 ? 5.755 20.602 -3.818 1.00 82.00 151 ALA A C 1
ATOM 1168 O O . ALA A 1 151 ? 4.628 20.191 -3.541 1.00 82.00 151 ALA A O 1
ATOM 1169 N N . LEU A 1 152 ? 6.613 19.886 -4.549 1.00 84.12 152 LEU A N 1
ATOM 1170 C CA . LEU A 1 152 ? 6.327 18.537 -5.031 1.00 84.12 152 LEU A CA 1
ATOM 1171 C C . LEU A 1 152 ? 6.146 17.567 -3.863 1.00 84.12 152 LEU A C 1
ATOM 1173 O O . LEU A 1 152 ? 5.227 16.754 -3.874 1.00 84.12 152 LEU A O 1
ATOM 1177 N N . LEU A 1 153 ? 6.963 17.699 -2.823 1.00 76.06 153 LEU A N 1
ATOM 1178 C CA . LEU A 1 153 ? 6.835 16.892 -1.622 1.00 76.06 153 LEU A CA 1
ATOM 1179 C C . LEU A 1 153 ? 5.488 17.094 -0.922 1.00 76.06 153 LEU A C 1
ATOM 1181 O O . LEU A 1 153 ? 4.832 16.109 -0.604 1.00 76.06 153 LEU A O 1
ATOM 1185 N N . ARG A 1 154 ? 5.032 18.343 -0.743 1.00 75.31 154 ARG A N 1
ATOM 1186 C CA . ARG A 1 154 ? 3.689 18.623 -0.200 1.00 75.31 154 ARG A CA 1
ATOM 1187 C C . ARG A 1 154 ? 2.596 17.946 -1.009 1.00 75.31 154 ARG A C 1
ATOM 1189 O O . ARG A 1 154 ? 1.739 17.302 -0.424 1.00 75.31 154 ARG A O 1
ATOM 1196 N N . ARG A 1 155 ? 2.672 18.021 -2.341 1.00 83.44 155 ARG A N 1
ATOM 1197 C CA . ARG A 1 155 ? 1.712 17.344 -3.224 1.00 83.44 155 ARG A CA 1
ATOM 1198 C C . ARG A 1 155 ? 1.736 15.825 -3.034 1.00 83.44 155 ARG A C 1
ATOM 1200 O O . ARG A 1 155 ? 0.678 15.209 -3.023 1.00 83.44 155 ARG A O 1
ATOM 1207 N N . ILE A 1 156 ? 2.918 15.222 -2.871 1.00 79.06 156 ILE A N 1
ATOM 1208 C CA . ILE A 1 156 ? 3.048 13.781 -2.602 1.00 79.06 156 ILE A CA 1
ATOM 1209 C C . ILE A 1 156 ? 2.402 13.424 -1.258 1.00 79.06 156 ILE A C 1
ATOM 1211 O O . ILE A 1 156 ? 1.632 12.469 -1.204 1.00 79.06 156 ILE A O 1
ATOM 1215 N N . VAL A 1 157 ? 2.651 14.210 -0.208 1.00 72.88 157 VAL A N 1
ATOM 1216 C CA . VAL A 1 157 ? 2.042 14.014 1.119 1.00 72.88 157 VAL A CA 1
ATOM 1217 C C . VAL A 1 157 ? 0.522 14.159 1.069 1.00 72.88 157 VAL A C 1
ATOM 1219 O O . VAL A 1 157 ? -0.194 13.286 1.539 1.00 72.88 157 VAL A O 1
ATOM 1222 N N . GLU A 1 158 ? 0.018 15.224 0.448 1.00 74.94 158 GLU A N 1
ATOM 1223 C CA . GLU A 1 158 ? -1.422 15.468 0.294 1.00 74.94 158 GLU A CA 1
ATOM 1224 C C . GLU A 1 158 ? -2.115 14.373 -0.535 1.00 74.94 158 GLU A C 1
ATOM 1226 O O . GLU A 1 158 ? -3.308 14.133 -0.367 1.00 74.94 158 GLU A O 1
ATOM 1231 N N . SER A 1 159 ? -1.381 13.695 -1.426 1.00 76.81 159 SER A N 1
ATOM 1232 C CA . SER A 1 159 ? -1.929 12.618 -2.256 1.00 76.81 159 SER A CA 1
ATOM 1233 C C . SER A 1 159 ? -2.084 11.273 -1.538 1.00 76.81 159 SER A C 1
ATOM 1235 O O . SER A 1 159 ? -2.813 10.418 -2.039 1.00 76.81 159 SER A O 1
ATOM 1237 N N . GLY A 1 160 ? -1.378 11.044 -0.425 1.00 71.06 160 GLY A N 1
ATOM 1238 C CA . GLY A 1 160 ? -1.354 9.746 0.263 1.00 71.06 160 GLY A CA 1
ATOM 1239 C C . GLY A 1 160 ? -0.613 8.620 -0.486 1.00 71.06 160 GLY A C 1
ATOM 1240 O O . GLY A 1 160 ? -0.633 7.464 -0.069 1.00 71.06 160 GLY A O 1
ATOM 1241 N N . LEU A 1 161 ? 0.007 8.902 -1.642 1.00 71.81 161 LEU A N 1
ATOM 1242 C CA . LEU A 1 161 ? 0.521 7.860 -2.546 1.00 71.81 161 LEU A CA 1
ATOM 1243 C C . LEU A 1 161 ? 1.829 7.207 -2.078 1.00 71.81 161 LEU A C 1
ATOM 1245 O O . LEU A 1 161 ? 2.161 6.117 -2.540 1.00 71.81 161 LEU A O 1
ATOM 1249 N N . ALA A 1 162 ? 2.601 7.860 -1.206 1.00 61.97 162 ALA A N 1
ATOM 1250 C CA . ALA A 1 162 ? 3.927 7.375 -0.818 1.00 61.97 162 ALA A CA 1
ATOM 1251 C C . ALA A 1 162 ? 4.315 7.722 0.630 1.00 61.97 162 ALA A C 1
ATOM 1253 O O . ALA A 1 162 ? 5.485 7.967 0.944 1.00 61.97 162 ALA A O 1
ATOM 1254 N N . ASP A 1 163 ? 3.333 7.687 1.530 1.00 65.25 163 ASP A N 1
ATOM 1255 C CA . ASP A 1 163 ? 3.440 8.145 2.922 1.00 65.25 163 ASP A CA 1
ATOM 1256 C C . ASP A 1 163 ? 4.617 7.517 3.676 1.00 65.25 163 ASP A C 1
ATOM 1258 O O . ASP A 1 163 ? 5.369 8.198 4.376 1.00 65.25 163 ASP A O 1
ATOM 1262 N N . ARG A 1 164 ? 4.865 6.220 3.460 1.00 61.06 164 ARG A N 1
ATOM 1263 C CA . ARG A 1 164 ? 5.990 5.491 4.066 1.00 61.06 164 ARG A CA 1
ATOM 1264 C C . ARG A 1 164 ? 7.370 5.971 3.616 1.00 61.06 164 ARG A C 1
ATOM 1266 O O . ARG A 1 164 ? 8.313 6.001 4.416 1.00 61.06 164 ARG A O 1
ATOM 1273 N N . ALA A 1 165 ? 7.515 6.344 2.350 1.00 62.75 165 ALA A N 1
ATOM 1274 C CA . ALA A 1 165 ? 8.789 6.813 1.816 1.00 62.75 165 ALA A CA 1
ATOM 1275 C C . ALA A 1 165 ? 9.080 8.261 2.205 1.00 62.75 165 ALA A C 1
ATOM 1277 O O . ALA A 1 165 ? 10.235 8.560 2.509 1.00 62.75 165 ALA A O 1
ATOM 1278 N N . CYS A 1 166 ? 8.051 9.115 2.289 1.00 63.12 166 CYS A N 1
ATOM 1279 C CA . CYS A 1 166 ? 8.198 10.483 2.780 1.00 63.12 166 CYS A CA 1
ATOM 1280 C C . CYS A 1 166 ? 8.865 10.466 4.158 1.00 63.12 166 CYS A C 1
ATOM 1282 O O . CYS A 1 166 ? 9.948 10.999 4.329 1.00 63.12 166 CYS A O 1
ATOM 1284 N N . TRP A 1 167 ? 8.330 9.728 5.123 1.00 63.00 167 TRP A N 1
ATOM 1285 C CA . TRP A 1 167 ? 8.941 9.630 6.454 1.00 63.00 167 TRP A CA 1
ATOM 1286 C C . TRP A 1 167 ? 10.365 9.047 6.467 1.00 63.00 167 TRP A C 1
ATOM 1288 O O . TRP A 1 167 ? 11.204 9.497 7.245 1.00 63.00 167 TRP A O 1
ATOM 1298 N N . SER A 1 168 ? 10.674 8.078 5.598 1.00 57.88 168 SER A N 1
ATOM 1299 C CA . SER A 1 168 ? 12.015 7.467 5.520 1.00 57.88 168 SER A CA 1
ATOM 1300 C C . SER A 1 168 ? 13.088 8.444 5.019 1.00 57.88 168 SER A C 1
ATOM 1302 O O . SER A 1 168 ? 14.259 8.323 5.384 1.00 57.88 168 SER A O 1
ATOM 1304 N N . LEU A 1 169 ? 12.702 9.440 4.216 1.00 57.31 169 LEU A N 1
ATOM 1305 C CA . LEU A 1 169 ? 13.597 10.519 3.798 1.00 57.31 169 LEU A CA 1
ATOM 1306 C C . LEU A 1 169 ? 13.921 11.495 4.936 1.00 57.31 169 LEU A C 1
ATOM 1308 O O . LEU A 1 169 ? 14.995 12.095 4.921 1.00 57.31 169 LEU A O 1
ATOM 1312 N N . TYR A 1 170 ? 13.027 11.617 5.918 1.00 56.25 170 TYR A N 1
ATOM 1313 C CA . TYR A 1 170 ? 13.039 12.677 6.929 1.00 56.25 170 TYR A CA 1
ATOM 1314 C C . TYR A 1 170 ? 13.105 12.177 8.365 1.00 56.25 170 TYR A C 1
ATOM 1316 O O . TYR A 1 170 ? 12.874 12.958 9.287 1.00 56.25 170 TYR A O 1
ATOM 1324 N N . ALA A 1 171 ? 13.460 10.908 8.583 1.00 56.00 171 ALA A N 1
ATOM 1325 C CA . ALA A 1 171 ? 13.957 10.473 9.881 1.00 56.00 171 ALA A CA 1
ATOM 1326 C C . ALA A 1 171 ? 14.981 11.530 10.348 1.00 56.00 171 ALA A C 1
ATOM 1328 O O . ALA A 1 171 ? 15.953 11.742 9.622 1.00 56.00 171 ALA A O 1
ATOM 1329 N N . PRO A 1 172 ? 14.771 12.238 11.475 1.00 50.38 172 PRO A N 1
ATOM 1330 C CA . PRO A 1 172 ? 15.556 13.435 11.814 1.00 50.38 172 PRO A CA 1
ATOM 1331 C C . PRO A 1 172 ? 17.066 13.192 11.997 1.00 50.38 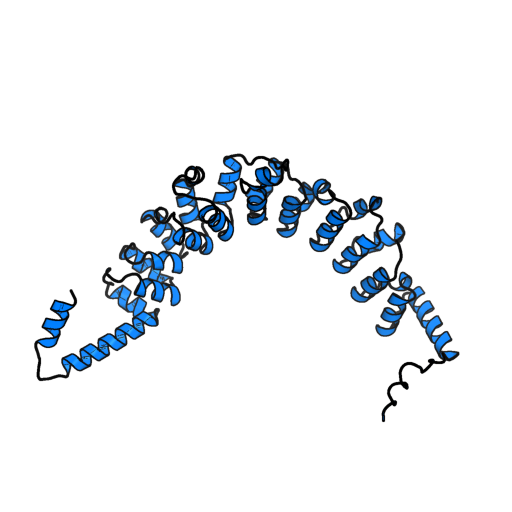172 PRO A C 1
ATOM 1333 O O . PRO A 1 172 ? 17.843 14.138 12.053 1.00 50.38 172 PRO A O 1
ATOM 1336 N N . ASP A 1 173 ? 17.491 11.928 11.971 1.00 49.91 173 ASP A N 1
ATOM 1337 C CA . ASP A 1 173 ? 18.883 11.486 12.002 1.00 49.91 173 ASP A CA 1
ATOM 1338 C C . ASP A 1 173 ? 19.445 11.152 10.611 1.00 49.91 173 ASP A C 1
ATOM 1340 O O . ASP A 1 173 ? 20.648 10.973 10.474 1.00 49.91 173 ASP A O 1
ATOM 1344 N N . ALA A 1 174 ? 18.620 11.013 9.571 1.00 49.41 174 ALA A N 1
ATOM 1345 C CA . ALA A 1 174 ? 19.070 10.588 8.246 1.00 49.41 174 ALA A CA 1
ATOM 1346 C C . ALA A 1 174 ? 19.933 11.665 7.579 1.00 49.41 174 ALA A C 1
ATOM 1348 O O . ALA A 1 174 ? 21.065 11.371 7.213 1.00 49.41 174 ALA A O 1
ATOM 1349 N N . ALA A 1 175 ? 19.447 12.911 7.525 1.00 49.16 175 ALA A N 1
ATOM 1350 C CA . ALA A 1 175 ? 20.208 14.044 6.987 1.00 49.16 175 ALA A CA 1
ATOM 1351 C C . ALA A 1 175 ? 21.472 14.347 7.817 1.00 49.16 175 ALA A C 1
ATOM 1353 O O . ALA A 1 175 ? 22.512 14.709 7.273 1.00 49.16 175 ALA A O 1
ATOM 1354 N N . ALA A 1 176 ? 21.412 14.136 9.138 1.00 48.38 176 ALA A N 1
ATOM 1355 C CA . ALA A 1 176 ? 22.561 14.300 10.028 1.00 48.38 176 ALA A CA 1
ATOM 1356 C C . ALA A 1 176 ? 23.607 13.174 9.887 1.00 48.38 176 ALA A C 1
ATOM 1358 O O . ALA A 1 176 ? 24.789 13.410 10.127 1.00 48.38 176 ALA A O 1
ATOM 1359 N N . ARG A 1 177 ? 23.197 11.953 9.509 1.00 49.44 177 ARG A N 1
ATOM 1360 C CA . ARG A 1 177 ? 24.089 10.785 9.378 1.00 49.44 177 ARG A CA 1
ATOM 1361 C C . ARG A 1 177 ? 24.807 10.702 8.038 1.00 49.44 177 ARG A C 1
ATOM 1363 O O . ARG A 1 177 ? 25.917 10.180 8.008 1.00 49.44 177 ARG A O 1
ATOM 1370 N N . ASP A 1 178 ? 24.193 11.158 6.950 1.00 56.44 178 ASP A N 1
ATOM 1371 C CA . ASP A 1 178 ? 24.761 11.036 5.600 1.00 56.44 178 ASP A CA 1
ATOM 1372 C C . ASP A 1 178 ? 25.191 12.374 4.973 1.00 56.44 178 ASP A C 1
ATOM 1374 O O . ASP A 1 178 ? 25.775 12.373 3.890 1.00 56.44 178 ASP A O 1
ATOM 1378 N N . GLY A 1 179 ? 24.945 13.500 5.657 1.00 54.03 179 GLY A N 1
ATOM 1379 C CA . GLY A 1 179 ? 25.321 14.837 5.192 1.00 54.03 179 GLY A CA 1
ATOM 1380 C C . GLY A 1 179 ? 24.593 15.270 3.918 1.00 54.03 179 GLY A C 1
ATOM 1381 O O . GLY A 1 179 ? 25.101 16.120 3.192 1.00 54.03 179 GLY A O 1
ATOM 1382 N N . SER A 1 180 ? 23.449 14.656 3.604 1.00 57.06 180 SER A N 1
ATOM 1383 C CA . SER A 1 180 ? 22.698 14.965 2.390 1.00 57.06 180 SER A CA 1
ATOM 1384 C C . SER A 1 180 ? 21.914 16.279 2.498 1.00 57.06 180 SER A C 1
ATOM 1386 O O . SER A 1 180 ? 21.256 16.543 3.504 1.00 57.06 180 SER A O 1
ATOM 1388 N N . ASP A 1 181 ? 21.919 17.065 1.413 1.00 57.78 181 ASP A N 1
ATOM 1389 C CA . ASP A 1 181 ? 21.077 18.259 1.209 1.00 57.78 181 ASP A CA 1
ATOM 1390 C C . ASP A 1 181 ? 19.609 17.863 0.958 1.00 57.78 181 ASP A C 1
ATOM 1392 O O . ASP A 1 181 ? 19.006 18.174 -0.075 1.00 57.78 181 ASP A O 1
ATOM 1396 N N . ARG A 1 182 ? 19.015 17.102 1.879 1.00 61.50 182 ARG A N 1
ATOM 1397 C CA . ARG A 1 182 ? 17.573 16.857 1.846 1.00 61.50 182 ARG A CA 1
ATOM 1398 C C . ARG A 1 182 ? 16.864 18.163 2.207 1.00 61.50 182 ARG A C 1
ATOM 1400 O O . ARG A 1 182 ? 17.377 18.914 3.039 1.00 61.50 182 ARG A O 1
ATOM 1407 N N . PRO A 1 183 ? 15.685 18.452 1.621 1.00 62.25 183 PRO A N 1
ATOM 1408 C CA . PRO A 1 183 ? 14.870 19.569 2.086 1.00 62.25 183 PRO A CA 1
ATOM 1409 C C . PRO A 1 183 ? 14.666 19.452 3.604 1.00 62.25 183 PRO A C 1
ATOM 1411 O O . PRO A 1 183 ? 14.749 18.357 4.144 1.00 62.25 183 PRO A O 1
ATOM 1414 N N . THR A 1 184 ? 14.381 20.535 4.315 1.00 62.12 184 THR A N 1
ATOM 1415 C CA . THR A 1 184 ? 13.911 20.437 5.707 1.00 62.12 184 THR A CA 1
ATOM 1416 C C . THR A 1 184 ? 12.392 20.494 5.674 1.00 62.12 184 THR A C 1
ATOM 1418 O O . THR A 1 184 ? 11.841 21.472 5.167 1.00 62.12 184 THR A O 1
ATOM 1421 N N . LEU A 1 185 ? 11.700 19.466 6.181 1.00 64.56 185 LEU A N 1
ATOM 1422 C CA . LEU A 1 185 ? 10.245 19.549 6.331 1.00 64.56 185 LEU A CA 1
ATOM 1423 C C . LEU A 1 185 ? 9.893 20.661 7.310 1.00 64.56 185 LEU A C 1
ATOM 1425 O O . LEU A 1 185 ? 10.471 20.761 8.393 1.00 64.56 185 LEU A O 1
ATOM 1429 N N . THR A 1 186 ? 8.918 21.483 6.940 1.00 68.69 186 THR A N 1
ATOM 1430 C CA . THR A 1 186 ? 8.338 22.434 7.881 1.00 68.69 186 THR A CA 1
ATOM 1431 C C . THR A 1 186 ? 7.448 21.694 8.878 1.00 68.69 186 THR A C 1
ATOM 1433 O O . THR A 1 186 ? 6.959 20.599 8.605 1.00 68.69 186 THR A O 1
ATOM 1436 N N . GLU A 1 187 ? 7.169 22.317 10.023 1.00 71.56 187 GLU A N 1
ATOM 1437 C CA . GLU A 1 187 ? 6.217 21.786 11.011 1.00 71.56 187 GLU A CA 1
ATOM 1438 C C . GLU A 1 187 ? 4.852 21.450 10.381 1.00 71.56 187 GLU A C 1
ATOM 1440 O O . GLU A 1 187 ? 4.230 20.450 10.725 1.00 71.56 187 GLU A O 1
ATOM 1445 N N . LYS A 1 188 ? 4.415 22.242 9.393 1.00 73.56 188 LYS A N 1
ATOM 1446 C CA . LYS A 1 188 ? 3.185 21.985 8.637 1.00 73.56 188 LYS A CA 1
ATOM 1447 C C . LYS A 1 188 ? 3.249 20.669 7.855 1.00 73.56 188 LYS A C 1
ATOM 1449 O O . LYS A 1 188 ? 2.272 19.931 7.839 1.00 73.56 188 LYS A O 1
ATOM 1454 N N . ASP A 1 189 ? 4.381 20.378 7.223 1.00 71.19 189 ASP A N 1
ATOM 1455 C CA . ASP A 1 189 ? 4.541 19.174 6.402 1.00 71.19 189 ASP A CA 1
ATOM 1456 C C . ASP A 1 189 ? 4.591 17.914 7.282 1.00 71.19 189 ASP A C 1
ATOM 1458 O O . ASP A 1 189 ? 3.997 16.893 6.945 1.00 71.19 189 ASP A O 1
ATOM 1462 N N . ILE A 1 190 ? 5.236 18.009 8.451 1.00 72.56 190 ILE A N 1
ATOM 1463 C CA . ILE A 1 190 ? 5.264 16.933 9.453 1.00 72.56 190 ILE A CA 1
ATOM 1464 C C . ILE A 1 190 ? 3.854 16.658 9.991 1.00 72.56 190 ILE A C 1
ATOM 1466 O O . ILE A 1 190 ? 3.480 15.499 10.149 1.00 72.56 190 ILE A O 1
ATOM 1470 N N . ARG A 1 191 ? 3.050 17.699 10.244 1.00 75.69 191 ARG A N 1
ATOM 1471 C CA . ARG A 1 191 ? 1.655 17.529 10.679 1.00 75.69 191 ARG A CA 1
ATOM 1472 C C . ARG A 1 191 ? 0.800 16.837 9.626 1.00 75.69 191 ARG A C 1
ATOM 1474 O O . ARG A 1 191 ? 0.145 15.862 9.963 1.00 75.69 191 ARG A O 1
ATOM 1481 N N . LEU A 1 192 ? 0.883 17.257 8.363 1.00 75.12 192 LEU A N 1
ATOM 1482 C CA . LEU A 1 192 ? 0.170 16.591 7.263 1.00 75.12 192 LEU A CA 1
ATOM 1483 C C . LEU A 1 192 ? 0.553 15.108 7.150 1.00 75.12 192 LEU A C 1
ATOM 1485 O O . LEU A 1 192 ? -0.302 14.249 6.956 1.00 75.12 192 LEU A O 1
ATOM 1489 N N . LEU A 1 193 ? 1.836 14.797 7.335 1.00 73.06 193 LEU A N 1
ATOM 1490 C CA . LEU A 1 193 ? 2.332 13.424 7.343 1.00 73.06 193 LEU A CA 1
ATOM 1491 C C . LEU A 1 193 ? 1.821 12.582 8.522 1.00 73.06 193 LEU A C 1
ATOM 1493 O O . LEU A 1 193 ? 1.720 11.363 8.390 1.00 73.06 193 L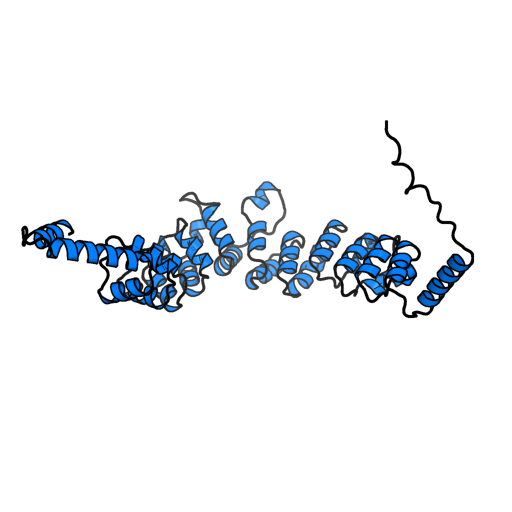EU A O 1
ATOM 1497 N N . LEU A 1 194 ? 1.551 13.194 9.677 1.00 77.50 194 LEU A N 1
ATOM 1498 C CA . LEU A 1 194 ? 0.946 12.517 10.828 1.00 77.50 194 LEU A CA 1
ATOM 1499 C C . LEU A 1 194 ? -0.568 12.356 10.648 1.00 77.50 194 LEU A C 1
ATOM 1501 O O . LEU A 1 194 ? -1.118 11.320 11.013 1.00 77.50 194 LEU A O 1
ATOM 1505 N N . GLU A 1 195 ? -1.235 13.356 10.075 1.00 79.00 195 GLU A N 1
ATOM 1506 C CA . GLU A 1 195 ? -2.673 13.333 9.790 1.00 79.00 195 GLU A CA 1
ATOM 1507 C C . GLU A 1 195 ? -3.020 12.242 8.768 1.00 79.00 195 GLU A C 1
ATOM 1509 O O . GLU A 1 195 ? -3.951 11.471 8.990 1.00 79.00 195 GLU A O 1
ATOM 1514 N N . HIS A 1 196 ? -2.232 12.121 7.696 1.00 73.25 196 HIS A N 1
ATOM 1515 C CA . HIS A 1 196 ? -2.520 11.211 6.582 1.00 73.25 196 HIS A CA 1
ATOM 1516 C C . HIS A 1 196 ? -1.686 9.923 6.564 1.00 73.25 196 HIS A C 1
ATOM 1518 O O . HIS A 1 196 ? -1.962 9.039 5.761 1.00 73.25 196 HIS A O 1
ATOM 1524 N N . GLY A 1 197 ? -0.681 9.795 7.433 1.00 65.94 197 GLY A N 1
ATOM 1525 C CA . GLY A 1 197 ? 0.301 8.715 7.355 1.00 65.94 197 GLY A CA 1
ATOM 1526 C C . GLY A 1 197 ? -0.239 7.303 7.615 1.00 65.94 197 GLY A C 1
ATOM 1527 O O . GLY A 1 197 ? -1.136 7.078 8.428 1.00 65.94 197 GLY A O 1
ATOM 1528 N N . ASP A 1 198 ? 0.399 6.323 6.970 1.00 71.12 198 ASP A N 1
ATOM 1529 C CA . ASP A 1 198 ? 0.142 4.893 7.167 1.00 71.12 198 ASP A CA 1
ATOM 1530 C C . ASP A 1 198 ? 0.352 4.435 8.639 1.00 71.12 198 ASP A C 1
ATOM 1532 O O . ASP A 1 198 ? 1.299 4.880 9.303 1.00 71.12 198 ASP A O 1
ATOM 1536 N N . PRO A 1 199 ? -0.477 3.504 9.160 1.00 72.38 199 PRO A N 1
ATOM 1537 C CA . PRO A 1 199 ? -0.370 2.954 10.513 1.00 72.38 199 PRO A CA 1
ATOM 1538 C C . PRO A 1 199 ? 1.016 2.509 10.972 1.00 72.38 199 PRO A C 1
ATOM 1540 O O . PRO A 1 199 ? 1.411 2.794 12.105 1.00 72.38 199 PRO A O 1
ATOM 1543 N N . ASP A 1 200 ? 1.756 1.785 10.131 1.00 69.44 200 ASP A N 1
ATOM 1544 C CA . ASP A 1 200 ? 3.068 1.255 10.500 1.00 69.44 200 ASP A CA 1
ATOM 1545 C C . ASP A 1 200 ? 4.095 2.380 10.623 1.00 69.44 200 ASP A C 1
ATOM 1547 O O . ASP A 1 200 ? 5.060 2.276 11.388 1.00 69.44 200 ASP A O 1
ATOM 1551 N N . MET A 1 201 ? 3.861 3.482 9.916 1.00 71.06 201 MET A N 1
ATOM 1552 C CA . MET A 1 201 ? 4.710 4.664 9.921 1.00 71.06 201 MET A CA 1
ATOM 1553 C C . MET A 1 201 ? 4.461 5.537 11.130 1.00 71.06 201 MET A C 1
ATOM 1555 O O . MET A 1 201 ? 5.421 5.874 11.821 1.00 71.06 201 MET A O 1
ATOM 1559 N N . VAL A 1 202 ? 3.196 5.825 11.444 1.00 73.00 202 VAL A N 1
ATOM 1560 C CA . VAL A 1 202 ? 2.846 6.495 12.704 1.00 73.00 202 VAL A CA 1
ATOM 1561 C C . VAL A 1 202 ? 3.324 5.645 13.881 1.00 73.00 202 VAL A C 1
ATOM 1563 O O . VAL A 1 202 ? 3.971 6.153 14.792 1.00 73.00 202 VAL A O 1
ATOM 1566 N N . GLY A 1 203 ? 3.127 4.325 13.820 1.00 70.94 203 GLY A N 1
ATOM 1567 C CA . GLY A 1 203 ? 3.666 3.389 14.803 1.00 70.94 203 GLY A CA 1
ATOM 1568 C C . GLY A 1 203 ? 5.186 3.496 14.955 1.00 70.94 203 GLY A C 1
ATOM 1569 O O . GLY A 1 203 ? 5.669 3.620 16.075 1.00 70.94 203 GLY A O 1
ATOM 1570 N N . SER A 1 204 ? 5.934 3.510 13.847 1.00 67.19 204 SER A N 1
ATOM 1571 C CA . SER A 1 204 ? 7.400 3.645 13.854 1.00 67.19 204 SER A CA 1
ATOM 1572 C C . SER A 1 204 ? 7.871 5.004 14.378 1.00 67.19 204 SER A C 1
ATOM 1574 O O . SER A 1 204 ? 8.871 5.069 15.097 1.00 67.19 204 SER A O 1
ATOM 1576 N N . TYR A 1 205 ? 7.155 6.082 14.047 1.00 69.38 205 TYR A N 1
ATOM 1577 C CA . TYR A 1 205 ? 7.399 7.426 14.571 1.00 69.38 205 TYR A CA 1
ATOM 1578 C C . TYR A 1 205 ? 7.259 7.453 16.096 1.00 69.38 205 TYR A C 1
ATOM 1580 O O . TYR A 1 205 ? 8.143 7.955 16.786 1.00 69.38 205 TYR A O 1
ATOM 1588 N N . LEU A 1 206 ? 6.198 6.833 16.618 1.00 68.50 206 LEU A N 1
ATOM 1589 C CA . LEU A 1 206 ? 5.923 6.758 18.051 1.00 68.50 206 LEU A CA 1
ATOM 1590 C C . LEU A 1 206 ? 6.855 5.787 18.794 1.00 68.50 206 LEU A C 1
ATOM 1592 O O . LEU A 1 206 ? 7.213 6.044 19.939 1.00 68.50 206 LEU A O 1
ATOM 1596 N N . SER A 1 207 ? 7.257 4.671 18.173 1.00 61.44 207 SER A N 1
ATOM 1597 C CA . SER A 1 207 ? 8.047 3.621 18.835 1.00 61.44 207 SER A CA 1
ATOM 1598 C C . SER A 1 207 ? 9.559 3.823 18.756 1.00 61.44 207 SER A C 1
ATOM 1600 O O . SER A 1 207 ? 10.284 3.376 19.638 1.00 61.44 207 SER A O 1
ATOM 1602 N N . GLY A 1 208 ? 10.058 4.406 17.664 1.00 54.78 208 GLY A N 1
ATOM 1603 C CA . GLY A 1 208 ? 11.491 4.433 17.359 1.00 54.78 208 GLY A CA 1
ATOM 1604 C C . GLY A 1 208 ? 12.278 5.543 18.053 1.00 54.78 208 GLY A C 1
ATOM 1605 O O . GLY A 1 208 ? 13.497 5.573 17.910 1.00 54.78 208 GLY A O 1
ATOM 1606 N N . TRP A 1 209 ? 11.604 6.470 18.742 1.00 54.19 209 TRP A N 1
ATOM 1607 C CA . TRP A 1 209 ? 12.195 7.785 18.986 1.00 54.19 209 TRP A CA 1
ATOM 1608 C C . TRP A 1 209 ? 11.938 8.424 20.345 1.00 54.19 209 TRP A C 1
ATOM 1610 O O . TRP A 1 209 ? 12.611 9.401 20.629 1.00 54.19 209 TRP A O 1
ATOM 1620 N N . MET A 1 210 ? 11.060 7.912 21.207 1.00 56.28 210 MET A N 1
ATOM 1621 C CA . MET A 1 210 ? 10.671 8.676 22.398 1.00 56.28 210 MET A CA 1
ATOM 1622 C C . MET A 1 210 ? 11.117 8.047 23.727 1.00 56.28 210 MET A C 1
ATOM 1624 O O . MET A 1 210 ? 10.503 7.082 24.183 1.00 56.28 210 MET A O 1
ATOM 1628 N N . PRO A 1 211 ? 12.133 8.616 24.407 1.00 56.78 211 PRO A N 1
ATOM 1629 C CA . PRO A 1 211 ? 12.083 8.830 25.853 1.00 56.78 211 PRO A CA 1
ATOM 1630 C C . PRO A 1 211 ? 10.900 9.749 26.195 1.00 56.78 211 PRO A C 1
ATOM 1632 O O . PRO A 1 211 ? 10.395 10.452 25.318 1.00 56.78 211 PRO A O 1
ATOM 1635 N N . ASP A 1 212 ? 10.477 9.795 27.460 1.00 58.53 212 ASP A N 1
ATOM 1636 C CA . ASP A 1 212 ? 9.305 10.592 27.844 1.00 58.53 212 ASP A CA 1
ATOM 1637 C C . ASP A 1 212 ? 9.415 12.093 27.503 1.00 58.53 212 ASP A C 1
ATOM 1639 O O . ASP A 1 212 ? 8.387 12.736 27.292 1.00 58.53 212 ASP A O 1
ATOM 1643 N N . ASP A 1 213 ? 10.645 12.591 27.336 1.00 59.69 213 ASP A N 1
ATOM 1644 C CA . ASP A 1 213 ? 11.000 13.985 27.055 1.00 59.69 213 ASP A CA 1
ATOM 1645 C C . ASP A 1 213 ? 11.259 14.294 25.560 1.00 59.69 213 ASP A C 1
ATOM 1647 O O . ASP A 1 213 ? 11.890 15.307 25.245 1.00 59.69 213 ASP A O 1
ATOM 1651 N N . ASP A 1 214 ? 10.853 13.439 24.608 1.00 65.38 214 ASP A N 1
ATOM 1652 C CA . ASP A 1 214 ? 11.089 13.754 23.189 1.00 65.38 214 ASP A CA 1
ATOM 1653 C C . ASP A 1 214 ? 10.212 14.942 22.730 1.00 65.38 214 ASP A C 1
ATOM 1655 O O . ASP A 1 214 ? 8.979 14.863 22.795 1.00 65.38 214 ASP A O 1
ATOM 1659 N N . PRO A 1 215 ? 10.809 16.020 22.180 1.00 63.19 215 PRO A N 1
ATOM 1660 C CA . PRO A 1 215 ? 10.083 17.204 21.707 1.00 63.19 215 PRO A CA 1
ATOM 1661 C C . PRO A 1 215 ? 9.082 16.913 20.574 1.00 63.19 215 PRO A C 1
ATOM 1663 O O . PRO A 1 215 ? 8.269 17.758 20.210 1.00 63.19 215 PRO A O 1
ATOM 1666 N N . ARG A 1 216 ? 9.102 15.719 19.976 1.00 66.19 216 ARG A N 1
ATOM 1667 C CA . ARG A 1 216 ? 8.076 15.253 19.037 1.00 66.19 216 ARG A CA 1
ATOM 1668 C C . ARG A 1 216 ? 6.723 15.006 19.672 1.00 66.19 216 ARG A C 1
ATOM 1670 O O . ARG A 1 216 ? 5.736 15.140 18.954 1.00 66.19 216 ARG A O 1
ATOM 1677 N N . ARG A 1 217 ? 6.649 14.731 20.976 1.00 69.12 217 ARG A N 1
ATOM 1678 C CA . ARG A 1 217 ? 5.364 14.624 21.682 1.00 69.12 217 ARG A CA 1
ATOM 1679 C C . ARG A 1 217 ? 4.529 15.885 21.565 1.00 69.12 217 ARG A C 1
ATOM 1681 O O . ARG A 1 217 ? 3.320 15.791 21.413 1.00 69.12 217 ARG A O 1
ATOM 1688 N N . GLU A 1 218 ? 5.165 17.053 21.523 1.00 73.25 218 GLU A N 1
ATOM 1689 C CA . GLU A 1 218 ? 4.474 18.339 21.362 1.00 73.25 218 GLU A CA 1
ATOM 1690 C C . GLU A 1 218 ? 3.683 18.438 20.043 1.00 73.25 218 GLU A C 1
ATOM 1692 O O . GLU A 1 218 ? 2.784 19.270 19.911 1.00 73.25 218 GLU A O 1
ATOM 1697 N N . ARG A 1 219 ? 3.986 17.578 19.060 1.00 76.19 219 ARG A N 1
ATOM 1698 C CA . ARG A 1 219 ? 3.272 17.504 17.776 1.00 76.19 219 ARG A CA 1
ATOM 1699 C C . ARG A 1 219 ? 2.011 16.645 17.844 1.00 76.19 219 ARG A C 1
ATOM 1701 O O . ARG A 1 219 ? 1.140 16.779 16.984 1.00 76.19 219 ARG A O 1
ATOM 1708 N N . LEU A 1 220 ? 1.897 15.784 18.854 1.00 79.88 220 LEU A N 1
ATOM 1709 C CA . LEU A 1 220 ? 0.727 14.949 19.095 1.00 79.88 220 LEU A CA 1
ATOM 1710 C C . LEU A 1 220 ? -0.328 15.762 19.846 1.00 79.88 220 LEU A C 1
ATOM 1712 O O . LEU A 1 220 ? -0.399 15.783 21.070 1.00 79.88 220 LEU A O 1
ATOM 1716 N N . THR A 1 221 ? -1.118 16.505 19.080 1.00 83.19 221 THR A N 1
ATOM 1717 C CA . THR A 1 221 ? -2.131 17.410 19.631 1.00 83.19 221 THR A CA 1
ATOM 1718 C C . THR A 1 221 ? -3.480 16.718 19.809 1.00 83.19 221 THR A C 1
ATOM 1720 O O . THR A 1 221 ? -3.809 15.769 19.099 1.00 83.19 221 THR A O 1
ATOM 1723 N N . GLU A 1 222 ? -4.323 17.268 20.683 1.00 87.44 222 GLU A N 1
ATOM 1724 C CA . GLU A 1 222 ? -5.716 16.826 20.845 1.00 87.44 222 GLU A CA 1
ATOM 1725 C C . GLU A 1 222 ? -6.499 16.845 19.518 1.00 87.44 222 GLU A C 1
ATOM 1727 O O . GLU A 1 222 ? -7.335 15.977 19.285 1.00 87.44 222 GLU A O 1
ATOM 1732 N N . THR A 1 223 ? -6.196 17.786 18.615 1.00 88.44 223 THR A N 1
ATOM 1733 C CA . THR A 1 223 ? -6.791 17.841 17.269 1.00 88.44 223 THR A CA 1
ATOM 1734 C C . THR A 1 223 ? -6.390 16.644 16.412 1.00 88.44 223 THR A C 1
ATOM 1736 O O . THR A 1 223 ? -7.232 16.093 15.711 1.00 88.44 223 THR A O 1
ATOM 1739 N N . LEU A 1 224 ? -5.128 16.214 16.484 1.00 85.81 224 LEU A N 1
ATOM 1740 C CA . LEU A 1 224 ? -4.647 15.035 15.765 1.00 85.81 224 LEU A CA 1
ATOM 1741 C C . LEU A 1 224 ? -5.266 13.750 16.335 1.00 85.81 224 LEU A C 1
ATOM 1743 O O . LEU A 1 224 ? -5.678 12.872 15.582 1.00 85.81 224 LEU A O 1
ATOM 1747 N N . TYR A 1 225 ? -5.401 13.659 17.660 1.00 88.38 225 TYR A N 1
ATOM 1748 C CA . TYR A 1 225 ? -6.086 12.538 18.305 1.00 88.38 225 TYR A CA 1
ATOM 1749 C C . TYR A 1 225 ? -7.571 12.475 17.962 1.00 88.38 225 TYR A C 1
ATOM 1751 O O . TYR A 1 225 ? -8.077 11.387 17.689 1.00 88.38 225 TYR A O 1
ATOM 1759 N N . ASP A 1 226 ? -8.259 13.616 17.923 1.00 90.75 226 ASP A N 1
ATOM 1760 C CA . ASP A 1 226 ? -9.640 13.692 17.448 1.00 90.75 226 ASP A CA 1
ATOM 1761 C C . ASP A 1 226 ? -9.729 13.287 15.970 1.00 90.75 226 ASP A C 1
ATOM 1763 O O . ASP A 1 226 ? -10.587 12.480 15.621 1.00 90.75 226 ASP A O 1
ATOM 1767 N N . HIS A 1 227 ? -8.796 13.745 15.126 1.00 88.62 227 HIS A N 1
ATOM 1768 C CA . HIS A 1 227 ? -8.726 13.347 13.720 1.00 88.62 227 HIS A CA 1
ATOM 1769 C C . HIS A 1 227 ? -8.539 11.836 13.551 1.00 88.62 227 HIS A C 1
ATOM 1771 O O . HIS A 1 227 ? -9.218 11.237 12.728 1.00 88.62 227 HIS A O 1
ATOM 1777 N N . TRP A 1 228 ? -7.661 11.190 14.320 1.00 88.69 228 TRP A N 1
ATOM 1778 C CA . TRP A 1 228 ? -7.456 9.741 14.238 1.00 88.69 228 TRP A CA 1
ATOM 1779 C C . TRP A 1 228 ? -8.599 8.932 14.863 1.00 88.69 228 TRP A C 1
ATOM 1781 O O . TRP A 1 228 ? -8.913 7.854 14.366 1.00 88.69 228 TRP A O 1
ATOM 1791 N N . ALA A 1 229 ? -9.232 9.420 15.932 1.00 90.19 229 ALA A N 1
ATOM 1792 C CA . ALA A 1 229 ? -10.431 8.791 16.494 1.00 90.19 229 ALA A CA 1
ATOM 1793 C C . ALA A 1 229 ? -11.615 8.876 15.524 1.00 90.19 229 ALA A C 1
ATOM 1795 O O . ALA A 1 229 ? -12.425 7.951 15.427 1.00 90.19 229 ALA A O 1
ATOM 1796 N N . GLU A 1 230 ? -11.684 9.982 14.783 1.00 90.88 230 GLU A N 1
ATOM 1797 C CA . GLU A 1 230 ? -12.492 10.095 13.591 1.00 90.88 230 GLU A CA 1
ATOM 1798 C C . GLU A 1 230 ? -11.835 9.242 12.497 1.00 90.88 230 GLU A C 1
ATOM 1800 O O . GLU A 1 230 ? -11.925 8.033 12.523 1.00 90.88 230 GLU A O 1
ATOM 1805 N N . HIS A 1 231 ? -11.118 9.774 11.535 1.00 86.06 231 HIS A N 1
ATOM 1806 C CA . HIS A 1 231 ? -10.757 9.113 10.281 1.00 86.06 231 HIS A CA 1
ATOM 1807 C C . HIS A 1 231 ? -9.745 7.949 10.340 1.00 86.06 231 HIS A C 1
ATOM 1809 O O . HIS A 1 231 ? -9.518 7.315 9.309 1.00 86.06 231 HIS A O 1
ATOM 1815 N N . GLY A 1 232 ? -9.158 7.630 11.494 1.00 83.19 232 GLY A N 1
ATOM 1816 C CA . GLY A 1 232 ? -8.086 6.639 11.602 1.00 83.19 232 GLY A CA 1
ATOM 1817 C C . GLY A 1 232 ? -8.497 5.214 11.213 1.00 83.19 232 GLY A C 1
ATOM 1818 O O . GLY A 1 232 ? -9.606 4.742 11.484 1.00 83.19 232 GLY A O 1
ATOM 1819 N N . SER A 1 233 ? -7.566 4.492 10.587 1.00 83.88 233 SER A N 1
ATOM 1820 C CA . SER A 1 233 ? -7.756 3.083 10.230 1.00 83.88 233 SER A CA 1
ATOM 1821 C C . SER A 1 233 ? -7.618 2.161 11.450 1.00 83.88 233 SER A C 1
ATOM 1823 O O . SER A 1 233 ? -6.981 2.503 12.448 1.00 83.88 233 SER A O 1
ATOM 1825 N N . ALA A 1 234 ? -8.169 0.944 11.373 1.00 84.44 234 ALA A N 1
ATOM 1826 C CA . ALA A 1 234 ? -8.065 -0.033 12.462 1.00 84.44 234 ALA A CA 1
ATOM 1827 C C . ALA A 1 234 ? -6.605 -0.371 12.825 1.00 84.44 234 ALA A C 1
ATOM 1829 O O . ALA A 1 234 ? -6.286 -0.500 14.006 1.00 84.44 234 ALA A O 1
ATOM 1830 N N . GLY A 1 235 ? -5.718 -0.453 11.824 1.00 83.31 235 GLY A N 1
ATOM 1831 C CA . GLY A 1 235 ? -4.288 -0.682 12.039 1.00 83.31 235 GLY A CA 1
ATOM 1832 C C . GLY A 1 235 ? -3.616 0.473 12.783 1.00 83.31 235 GLY A C 1
ATOM 1833 O O . GLY A 1 235 ? -2.801 0.232 13.672 1.00 83.31 235 GLY A O 1
ATOM 1834 N N . LEU A 1 236 ? -3.987 1.725 12.479 1.00 82.75 236 LEU A N 1
ATOM 1835 C CA . LEU A 1 236 ? -3.453 2.897 13.182 1.00 82.75 236 LEU A CA 1
ATOM 1836 C C . LEU A 1 236 ? -3.878 2.865 14.648 1.00 82.75 236 LEU A C 1
ATOM 1838 O O . LEU A 1 236 ? -3.039 2.961 15.540 1.00 82.75 236 LEU A O 1
ATOM 1842 N N . LEU A 1 237 ? -5.171 2.658 14.900 1.00 86.88 237 LEU A N 1
ATOM 1843 C CA . LEU A 1 237 ? -5.715 2.575 16.254 1.00 86.88 237 LEU A CA 1
ATOM 1844 C C . LEU A 1 237 ? -5.051 1.449 17.057 1.00 86.88 237 LEU A C 1
ATOM 1846 O O . LEU A 1 237 ? -4.722 1.628 18.229 1.00 86.88 237 LEU A O 1
ATOM 1850 N N . GLU A 1 238 ? -4.813 0.291 16.434 1.00 84.69 238 GLU A N 1
ATOM 1851 C CA . GLU A 1 238 ? -4.065 -0.792 17.070 1.00 84.69 238 GLU A CA 1
ATOM 1852 C C . GLU A 1 238 ? -2.651 -0.351 17.468 1.00 84.69 238 GLU A C 1
ATOM 1854 O O . GLU A 1 238 ? -2.267 -0.535 18.627 1.00 84.69 238 GLU A O 1
ATOM 1859 N N . ARG A 1 239 ? -1.898 0.270 16.552 1.00 80.25 239 ARG A N 1
ATOM 1860 C CA . ARG A 1 239 ? -0.545 0.782 16.823 1.00 80.25 239 ARG A CA 1
ATOM 1861 C C . ARG A 1 239 ? -0.538 1.806 17.960 1.00 80.25 239 ARG A C 1
ATOM 1863 O O . ARG A 1 239 ? 0.306 1.699 18.847 1.00 80.25 239 ARG A O 1
ATOM 1870 N N . LEU A 1 240 ? -1.502 2.727 17.980 1.00 80.12 240 LEU A N 1
ATOM 1871 C CA . LEU A 1 240 ? -1.662 3.731 19.037 1.00 80.12 240 LEU A CA 1
ATOM 1872 C C . LEU A 1 240 ? -1.969 3.097 20.401 1.00 80.12 240 LEU A C 1
ATOM 1874 O O . LEU A 1 240 ? -1.399 3.494 21.409 1.00 80.12 240 LEU A O 1
ATOM 1878 N N . SER A 1 241 ? -2.801 2.052 20.456 1.00 79.31 241 SER A N 1
ATOM 1879 C CA . SER A 1 241 ? -3.109 1.368 21.728 1.00 79.31 241 SER A CA 1
ATOM 1880 C C . SER A 1 241 ? -1.921 0.635 22.355 1.00 79.31 241 SER A C 1
ATOM 1882 O O . SER A 1 241 ? -1.904 0.375 23.563 1.00 79.31 241 SER A O 1
ATOM 1884 N N . LEU A 1 242 ? -0.950 0.257 21.522 1.00 75.94 242 LEU A N 1
ATOM 1885 C CA . LEU A 1 242 ? 0.258 -0.452 21.929 1.00 75.94 242 LEU A CA 1
ATOM 1886 C C . LEU A 1 242 ? 1.411 0.501 22.269 1.00 75.94 242 LEU A C 1
ATOM 1888 O O . LEU A 1 242 ? 2.388 0.053 22.867 1.00 75.94 242 LEU A O 1
ATOM 1892 N N . SER A 1 243 ? 1.311 1.780 21.901 1.00 69.69 243 SER A N 1
ATOM 1893 C CA . SER A 1 243 ? 2.319 2.793 22.201 1.00 69.69 243 SER A CA 1
ATOM 1894 C C . SER A 1 243 ? 2.089 3.431 23.582 1.00 69.69 243 SER A C 1
ATOM 1896 O O . SER A 1 243 ? 1.205 3.034 24.348 1.00 69.69 243 SER A O 1
ATOM 1898 N N . VAL A 1 244 ? 2.926 4.412 23.926 1.00 59.09 244 VAL A N 1
ATOM 1899 C CA . VAL A 1 244 ? 2.799 5.226 25.147 1.00 59.09 244 VAL A CA 1
ATOM 1900 C C . VAL A 1 244 ? 1.574 6.150 25.129 1.00 59.09 244 VAL A C 1
ATOM 1902 O O . VAL A 1 244 ? 1.180 6.652 26.174 1.00 59.09 244 VAL A O 1
ATOM 1905 N N . GLU A 1 245 ? 0.907 6.304 23.985 1.00 71.31 245 GLU A N 1
ATOM 1906 C CA . GLU A 1 245 ? -0.203 7.246 23.787 1.00 71.31 245 GLU A CA 1
ATOM 1907 C C . GLU A 1 245 ? -1.570 6.642 24.136 1.00 71.31 245 GLU A C 1
ATOM 1909 O O . GLU A 1 245 ? -2.586 6.901 23.493 1.00 71.31 245 GLU A O 1
ATOM 1914 N N . LYS A 1 246 ? -1.625 5.834 25.201 1.00 69.81 246 LYS A N 1
ATOM 1915 C CA . LYS A 1 246 ? -2.892 5.270 25.703 1.00 69.81 246 LYS A CA 1
ATOM 1916 C C . LYS A 1 246 ? -3.879 6.354 26.140 1.00 69.81 246 LYS A C 1
ATOM 1918 O O . LYS A 1 246 ? -5.084 6.116 26.123 1.00 69.81 246 LYS A O 1
ATOM 1923 N N . GLU A 1 247 ? -3.372 7.535 26.483 1.00 73.56 247 GLU A N 1
ATOM 1924 C CA . GLU A 1 247 ? -4.146 8.733 26.825 1.00 73.56 247 GLU A CA 1
ATOM 1925 C C . GLU A 1 247 ? -5.015 9.234 25.659 1.00 73.56 247 GLU A C 1
ATOM 1927 O O . GLU A 1 247 ? -6.029 9.894 25.882 1.00 73.56 247 GLU A O 1
ATOM 1932 N N . MET A 1 248 ? -4.702 8.829 24.421 1.00 84.88 248 MET A N 1
ATOM 1933 C CA . MET A 1 248 ? -5.547 9.076 23.255 1.00 84.88 248 MET A CA 1
ATOM 1934 C C . MET A 1 248 ? -6.945 8.450 23.404 1.00 84.88 248 MET A C 1
ATOM 1936 O O . MET A 1 248 ? -7.915 8.999 22.889 1.00 84.88 248 MET A O 1
ATOM 1940 N N . PHE A 1 249 ? -7.107 7.346 24.140 1.00 88.94 249 PHE A N 1
ATOM 1941 C CA . PHE A 1 249 ? -8.391 6.643 24.274 1.00 88.94 249 PHE A CA 1
ATOM 1942 C C . PHE A 1 249 ? -9.278 7.223 25.387 1.00 88.94 249 PHE A C 1
ATOM 1944 O O . PHE A 1 249 ? -9.718 6.516 26.295 1.00 88.94 249 PHE A O 1
ATOM 1951 N N . THR A 1 250 ? -9.570 8.522 25.313 1.00 91.75 250 THR A N 1
ATOM 1952 C CA . THR A 1 250 ? -10.558 9.167 26.193 1.00 91.75 250 THR A CA 1
ATOM 1953 C C . THR A 1 250 ? -11.974 8.642 25.907 1.00 91.75 250 THR A C 1
ATOM 1955 O O . THR A 1 250 ? -12.244 8.207 24.783 1.00 91.75 250 THR A O 1
ATOM 1958 N N . PRO A 1 251 ? -12.927 8.720 26.861 1.00 92.44 251 PRO A N 1
ATOM 1959 C CA . PRO A 1 251 ? -14.292 8.230 26.645 1.00 92.44 251 PRO A CA 1
ATOM 1960 C C . PRO A 1 251 ? -14.958 8.783 25.375 1.00 92.44 251 PRO A C 1
ATOM 1962 O O . PRO A 1 251 ? -15.506 8.012 24.596 1.00 92.44 251 PRO A O 1
ATOM 1965 N N . ARG A 1 252 ? -14.811 10.090 25.110 1.00 93.88 252 ARG A N 1
ATOM 1966 C CA . ARG A 1 252 ? -15.327 10.750 23.897 1.00 93.88 252 ARG A CA 1
ATOM 1967 C C . ARG A 1 252 ? -14.756 10.137 22.615 1.00 93.88 252 ARG A C 1
ATOM 1969 O O . ARG A 1 252 ? -15.500 9.889 21.675 1.00 93.88 252 ARG A O 1
ATOM 1976 N N . ARG A 1 253 ? -13.442 9.905 22.556 1.00 94.25 253 ARG A N 1
ATOM 1977 C CA . ARG A 1 253 ? -12.782 9.341 21.365 1.00 94.25 253 ARG A CA 1
ATOM 1978 C C . ARG A 1 253 ? -13.135 7.874 21.168 1.00 94.25 253 ARG A C 1
ATOM 1980 O O . ARG A 1 253 ? -13.320 7.436 20.040 1.00 94.25 253 ARG A O 1
ATOM 1987 N N . VAL A 1 254 ? -13.283 7.126 22.260 1.00 94.50 254 VAL A N 1
ATOM 1988 C CA . VAL A 1 254 ? -13.794 5.753 22.212 1.00 94.50 254 VAL A CA 1
ATOM 1989 C C . VAL A 1 254 ? -15.200 5.726 21.610 1.00 94.50 254 VAL A C 1
ATOM 1991 O O . VAL A 1 254 ? -15.443 4.902 20.733 1.00 94.50 254 VAL A O 1
ATOM 1994 N N . ASP A 1 255 ? -16.087 6.646 21.999 1.00 94.31 255 ASP A N 1
ATOM 1995 C CA . ASP A 1 255 ? -17.427 6.750 21.404 1.00 94.31 255 ASP A CA 1
ATOM 1996 C C . ASP A 1 255 ? -17.348 7.027 19.891 1.00 94.31 255 ASP A C 1
ATOM 1998 O O . ASP A 1 255 ? -17.953 6.295 19.110 1.00 94.31 255 ASP A O 1
ATOM 2002 N N . MET A 1 256 ? -16.507 7.974 19.454 1.00 94.62 256 MET A N 1
ATOM 2003 C CA . MET A 1 256 ? -16.286 8.267 18.024 1.00 94.62 256 MET A CA 1
ATOM 2004 C C . MET A 1 256 ? -15.810 7.039 17.223 1.00 94.62 256 MET A C 1
ATOM 2006 O O . MET A 1 256 ? -16.247 6.818 16.090 1.00 94.62 256 MET A O 1
ATOM 2010 N N . ILE A 1 257 ? -14.922 6.220 17.802 1.00 93.94 257 ILE A N 1
ATOM 2011 C CA . ILE A 1 257 ? -14.407 4.995 17.167 1.00 93.94 257 ILE A CA 1
ATOM 2012 C C . ILE A 1 257 ? -15.481 3.892 17.134 1.00 93.94 257 ILE A C 1
ATOM 2014 O O . ILE A 1 257 ? -15.569 3.138 16.159 1.00 93.94 257 ILE A O 1
ATOM 2018 N N . LEU A 1 258 ? -16.309 3.785 18.177 1.00 93.50 258 LEU A N 1
ATOM 2019 C CA . LEU A 1 258 ? -17.407 2.817 18.244 1.00 93.50 258 LEU A CA 1
ATOM 2020 C C . LEU A 1 258 ? -18.521 3.150 17.246 1.00 93.50 258 LEU A C 1
ATOM 2022 O O . LEU A 1 258 ? -19.030 2.248 16.584 1.00 93.50 258 LEU A O 1
ATOM 2026 N N . GLU A 1 259 ? -18.883 4.427 17.104 1.00 93.00 259 GLU A N 1
ATOM 2027 C CA . GLU A 1 259 ? -19.956 4.891 16.209 1.00 93.00 259 GLU A CA 1
ATOM 2028 C C . GLU A 1 259 ? -19.704 4.538 14.736 1.00 93.00 259 GLU A C 1
ATOM 2030 O O . GLU A 1 259 ? -20.639 4.232 13.997 1.00 93.00 259 GLU A O 1
ATOM 2035 N N . ARG A 1 260 ? -18.436 4.507 14.314 1.00 90.94 260 ARG A N 1
ATOM 2036 C CA . ARG A 1 260 ? -18.028 4.077 12.964 1.00 90.94 260 ARG A CA 1
ATOM 2037 C C . ARG A 1 260 ? -17.878 2.564 12.795 1.00 90.94 260 ARG A C 1
ATOM 2039 O O . ARG A 1 260 ? -17.597 2.115 11.687 1.00 90.94 260 ARG A O 1
ATOM 2046 N N . GLY A 1 261 ? -17.989 1.777 13.867 1.00 89.00 261 GLY A N 1
ATOM 2047 C CA . GLY A 1 261 ? -17.809 0.324 13.815 1.00 89.00 261 GLY A CA 1
ATOM 2048 C C . GLY A 1 261 ? -16.374 -0.127 13.504 1.00 89.00 261 GLY A C 1
ATOM 2049 O O . GLY A 1 261 ? -16.177 -1.178 12.898 1.00 89.00 261 GLY A O 1
ATOM 2050 N N . SER A 1 262 ? -15.360 0.657 13.889 1.00 85.62 262 SER A N 1
ATOM 2051 C CA . SER A 1 262 ? -13.940 0.343 13.647 1.00 85.62 262 SER A CA 1
ATOM 2052 C C . SER A 1 262 ? -13.231 -0.098 14.933 1.00 85.62 262 SER A C 1
ATOM 2054 O O . SER A 1 262 ? -13.768 0.009 16.035 1.00 85.62 262 SER A O 1
ATOM 2056 N N . GLY A 1 263 ? -12.015 -0.634 14.800 1.00 85.88 263 GLY A N 1
ATOM 2057 C CA . GLY A 1 263 ? -11.097 -0.829 15.926 1.00 85.88 263 GLY A CA 1
ATOM 2058 C C . GLY A 1 263 ? -11.554 -1.813 17.010 1.00 85.88 263 GLY A C 1
ATOM 2059 O O . GLY A 1 263 ? -11.081 -1.708 18.138 1.00 85.88 263 GLY A O 1
ATOM 2060 N N . ALA A 1 264 ? -12.442 -2.772 16.713 1.00 90.94 264 ALA A N 1
ATOM 2061 C CA . ALA A 1 264 ? -13.024 -3.659 17.729 1.00 90.94 264 ALA A CA 1
ATOM 2062 C C . ALA A 1 264 ? -11.969 -4.386 18.585 1.00 90.94 264 ALA A C 1
ATOM 2064 O O . ALA A 1 264 ? -12.053 -4.389 19.812 1.00 90.94 264 ALA A O 1
ATOM 2065 N N . ALA A 1 265 ? -10.940 -4.960 17.950 1.00 88.81 265 ALA A N 1
ATOM 2066 C CA . ALA A 1 265 ? -9.854 -5.649 18.650 1.00 88.81 265 ALA A CA 1
ATOM 2067 C C . ALA A 1 265 ? -9.028 -4.700 19.536 1.00 88.81 265 ALA A C 1
ATOM 2069 O O . ALA A 1 265 ? -8.616 -5.080 20.633 1.00 88.81 265 ALA A O 1
ATOM 2070 N N . THR A 1 266 ? -8.816 -3.465 19.080 1.00 89.81 266 THR A N 1
ATOM 2071 C CA . THR A 1 266 ? -8.126 -2.402 19.819 1.00 89.81 266 THR A CA 1
ATOM 2072 C C . THR A 1 266 ? -8.923 -1.999 21.055 1.00 89.81 266 THR A C 1
ATOM 2074 O O . THR A 1 266 ? -8.406 -2.053 22.170 1.00 89.81 266 THR A O 1
ATOM 2077 N N . LEU A 1 267 ? -10.204 -1.668 20.881 1.00 92.31 267 LEU A N 1
ATOM 2078 C CA . LEU A 1 267 ? -11.077 -1.232 21.970 1.00 92.31 267 LEU A CA 1
ATOM 2079 C C . LEU A 1 267 ? -11.320 -2.347 22.991 1.00 92.31 267 LEU A C 1
ATOM 2081 O O . LEU A 1 267 ? -11.299 -2.092 24.192 1.00 92.31 267 LEU A O 1
ATOM 2085 N N . ALA A 1 268 ? -11.448 -3.600 22.547 1.00 92.00 268 ALA A N 1
ATOM 2086 C CA . ALA A 1 268 ? -11.573 -4.756 23.432 1.00 92.00 268 ALA A CA 1
ATOM 2087 C C . ALA A 1 268 ? -10.413 -4.877 24.441 1.00 92.00 268 ALA A C 1
ATOM 2089 O O . ALA A 1 268 ? -10.604 -5.384 25.549 1.00 92.00 268 ALA A O 1
ATOM 2090 N N . ARG A 1 269 ? -9.209 -4.392 24.095 1.00 89.44 269 ARG A N 1
ATOM 2091 C CA . ARG A 1 269 ? -8.045 -4.400 24.997 1.00 89.44 269 ARG A CA 1
ATOM 2092 C C . ARG A 1 269 ? -8.163 -3.396 26.142 1.00 89.44 269 ARG A C 1
ATOM 2094 O O . ARG A 1 269 ? -7.516 -3.621 27.164 1.00 89.44 269 ARG A O 1
ATOM 2101 N N . LEU A 1 270 ? -8.983 -2.350 25.998 1.00 87.94 270 LEU A N 1
ATOM 2102 C CA . LEU A 1 270 ? -9.231 -1.363 27.055 1.00 87.94 270 LEU A CA 1
ATOM 2103 C C . LEU A 1 270 ? -9.965 -1.986 28.253 1.00 87.94 270 LEU A C 1
ATOM 2105 O O . LEU A 1 270 ? -9.771 -1.543 29.382 1.00 87.94 270 LEU A O 1
ATOM 2109 N N . GLY A 1 271 ? -10.747 -3.051 28.030 1.00 88.06 271 GLY A N 1
ATOM 2110 C CA . GLY A 1 271 ? -11.331 -3.878 29.088 1.00 88.06 271 GLY A CA 1
ATOM 2111 C C . GLY A 1 271 ? -12.162 -3.073 30.088 1.00 88.06 271 GLY A C 1
ATOM 2112 O O . GLY A 1 271 ? -13.204 -2.521 29.740 1.00 88.06 271 GLY A O 1
ATOM 2113 N N . ASP A 1 272 ? -11.694 -3.013 31.336 1.00 87.06 272 ASP A N 1
ATOM 2114 C CA . ASP A 1 272 ? -12.356 -2.284 32.426 1.00 87.06 272 ASP A CA 1
ATOM 2115 C C . ASP A 1 272 ? -12.405 -0.755 32.203 1.00 87.06 272 ASP A C 1
ATOM 2117 O O . ASP A 1 272 ? -13.201 -0.076 32.846 1.00 87.06 272 ASP A O 1
ATOM 2121 N N . GLY A 1 273 ? -11.625 -0.210 31.260 1.00 86.56 273 GLY A N 1
ATOM 2122 C CA . GLY A 1 273 ? -11.705 1.198 30.851 1.00 86.56 273 GLY A CA 1
ATOM 2123 C C . GLY A 1 273 ? -12.959 1.560 30.043 1.00 86.56 273 GLY A C 1
ATOM 2124 O O . GLY A 1 273 ? -13.219 2.740 29.829 1.00 86.56 273 GLY A O 1
ATOM 2125 N N . LEU A 1 274 ? -13.743 0.569 29.598 1.00 90.75 274 LEU A N 1
ATOM 2126 C CA . LEU A 1 274 ? -14.975 0.791 28.841 1.00 90.75 274 LEU A CA 1
ATOM 2127 C C . LEU A 1 274 ? -16.202 0.886 29.755 1.00 90.75 274 LEU A C 1
ATOM 2129 O O . LEU A 1 274 ? -16.452 0.022 30.608 1.00 90.75 274 LEU A O 1
ATOM 2133 N N . SER A 1 275 ? -17.043 1.887 29.494 1.00 91.81 275 SER A N 1
ATOM 2134 C CA . SER A 1 275 ? -18.365 1.987 30.111 1.00 91.81 275 SER A CA 1
ATOM 2135 C C . SER A 1 275 ? -19.290 0.850 29.651 1.00 91.81 275 SER A C 1
ATOM 2137 O O . SER A 1 275 ? -19.060 0.187 28.639 1.00 91.81 275 SER A O 1
ATOM 2139 N N . SER A 1 276 ? -20.379 0.602 30.384 1.00 91.19 276 SER A N 1
ATOM 2140 C CA . SER A 1 276 ? -21.350 -0.434 29.996 1.00 91.19 276 SER A CA 1
ATOM 2141 C C . SER A 1 276 ? -21.986 -0.168 28.621 1.00 91.19 276 SER A C 1
ATOM 2143 O O . SER A 1 276 ? -22.158 -1.100 27.840 1.00 91.19 276 SER A O 1
ATOM 2145 N N . ALA A 1 277 ? -22.269 1.098 28.292 1.00 92.81 277 ALA A N 1
ATOM 2146 C CA . ALA A 1 277 ? -22.821 1.479 26.991 1.00 92.81 277 ALA A CA 1
ATOM 2147 C C . ALA A 1 277 ? -21.822 1.228 25.849 1.00 92.81 277 ALA A C 1
ATOM 2149 O O . ALA A 1 277 ? -22.188 0.674 24.815 1.00 92.81 277 ALA A O 1
ATOM 2150 N N . GLN A 1 278 ? -20.545 1.547 26.073 1.00 94.69 278 GLN A N 1
ATOM 2151 C CA . GLN A 1 278 ? -19.474 1.295 25.106 1.00 94.69 278 GLN A CA 1
ATOM 2152 C C . GLN A 1 278 ? -19.268 -0.201 24.857 1.00 94.69 278 GLN A C 1
ATOM 2154 O O . GLN A 1 278 ? -19.051 -0.617 23.721 1.00 94.69 278 GLN A O 1
ATOM 2159 N N . VAL A 1 279 ? -19.398 -1.030 25.897 1.00 94.81 279 VAL A N 1
ATOM 2160 C CA . VAL A 1 279 ? -19.373 -2.490 25.740 1.00 94.81 279 VAL A CA 1
ATOM 2161 C C . VAL A 1 279 ? -20.565 -2.994 24.928 1.00 94.81 279 VAL A C 1
ATOM 2163 O O . VAL A 1 279 ? -20.377 -3.846 24.063 1.00 94.81 279 VAL A O 1
ATOM 2166 N N . ASP A 1 280 ? -21.770 -2.467 25.151 1.00 93.69 280 ASP A N 1
ATOM 2167 C CA . ASP A 1 280 ? -22.939 -2.830 24.340 1.00 93.69 280 ASP A CA 1
ATOM 2168 C C . ASP A 1 280 ? -22.737 -2.477 22.857 1.00 93.69 280 ASP A C 1
ATOM 2170 O O . ASP A 1 280 ? -23.060 -3.293 21.991 1.00 93.69 280 ASP A O 1
ATOM 2174 N N . MET A 1 281 ? -22.176 -1.299 22.563 1.00 94.62 281 MET A N 1
ATOM 2175 C CA . MET A 1 281 ? -21.856 -0.881 21.193 1.00 94.62 281 MET A CA 1
ATOM 2176 C C . MET A 1 281 ? -20.783 -1.769 20.567 1.00 94.62 281 MET A C 1
ATOM 2178 O O . MET A 1 281 ? -20.982 -2.266 19.462 1.00 94.62 281 MET A O 1
ATOM 2182 N N . LEU A 1 282 ? -19.685 -2.033 21.281 1.00 94.88 282 LEU A N 1
ATOM 2183 C CA . LEU A 1 282 ? -18.602 -2.889 20.797 1.00 94.88 282 LEU A CA 1
ATOM 2184 C C . LEU A 1 282 ? -19.115 -4.292 20.452 1.00 94.88 282 LEU A C 1
ATOM 2186 O O . LEU A 1 282 ? -18.839 -4.812 19.374 1.00 94.88 282 LEU A O 1
ATOM 2190 N N . LEU A 1 283 ? -19.912 -4.896 21.338 1.00 94.62 283 LEU A N 1
ATOM 2191 C CA . LEU A 1 283 ? -20.481 -6.228 21.120 1.00 94.62 283 LEU A CA 1
ATOM 2192 C C . LEU A 1 283 ? -21.481 -6.284 19.955 1.00 94.62 283 LEU A C 1
ATOM 2194 O O . LEU A 1 283 ? -21.771 -7.379 19.477 1.00 94.62 283 LEU A O 1
ATOM 2198 N N . ALA A 1 284 ? -22.013 -5.149 19.493 1.00 92.06 284 ALA A N 1
ATOM 2199 C CA . ALA A 1 284 ? -22.935 -5.117 18.361 1.00 92.06 284 ALA A CA 1
ATOM 2200 C C . ALA A 1 284 ? -22.245 -5.396 17.015 1.00 92.06 284 ALA A C 1
ATOM 2202 O O . ALA A 1 284 ? -22.908 -5.875 16.097 1.00 92.06 284 ALA A O 1
ATOM 2203 N N . TYR A 1 285 ? -20.940 -5.118 16.896 1.00 91.38 285 TYR A N 1
ATOM 2204 C CA . TYR A 1 285 ? -20.195 -5.264 15.638 1.00 91.38 285 TYR A CA 1
ATOM 2205 C C . TYR A 1 285 ? -18.862 -6.023 15.761 1.00 91.38 285 TYR A C 1
ATOM 2207 O O . TYR A 1 285 ? -18.234 -6.312 14.744 1.00 91.38 285 TYR A O 1
ATOM 2215 N N . ALA A 1 286 ? -18.414 -6.350 16.977 1.00 92.81 286 ALA A N 1
ATOM 2216 C CA . ALA A 1 286 ? -17.186 -7.106 17.200 1.00 92.81 286 ALA A CA 1
ATOM 2217 C C . ALA A 1 286 ? -17.244 -8.515 16.586 1.00 92.81 286 ALA A C 1
ATOM 2219 O O . ALA A 1 286 ? -18.272 -9.192 16.620 1.00 92.81 286 ALA A O 1
ATOM 2220 N N . ASP A 1 287 ? -16.103 -8.987 16.086 1.00 93.69 287 ASP A N 1
ATOM 2221 C CA . ASP A 1 287 ? -15.931 -10.390 15.725 1.00 93.69 287 ASP A CA 1
ATOM 2222 C C . ASP A 1 287 ? -15.677 -11.268 16.966 1.00 93.69 287 ASP A C 1
ATOM 2224 O O . ASP A 1 287 ? -15.466 -10.787 18.085 1.00 93.69 287 ASP A O 1
ATOM 2228 N N . ALA A 1 288 ? -15.681 -12.588 16.765 1.00 93.31 288 ALA A N 1
ATOM 2229 C CA . ALA A 1 288 ? -15.457 -13.553 17.840 1.00 93.31 288 A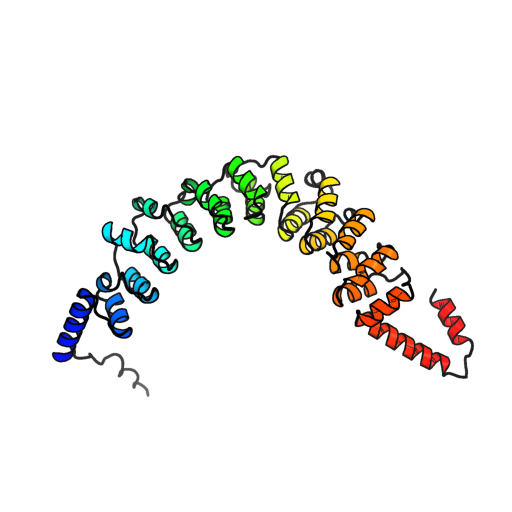LA A CA 1
ATOM 2230 C C . ALA A 1 288 ? -14.122 -13.326 18.574 1.00 93.31 288 ALA A C 1
ATOM 2232 O O . ALA A 1 288 ? -14.049 -13.493 19.792 1.00 93.31 288 ALA A O 1
ATOM 2233 N N . HIS A 1 289 ? -13.079 -12.907 17.850 1.00 93.62 289 HIS A N 1
ATOM 2234 C CA . HIS A 1 289 ? -11.760 -12.675 18.425 1.00 93.62 289 HIS A CA 1
ATOM 2235 C C . HIS A 1 289 ? -11.758 -11.464 19.364 1.00 93.62 289 HIS A C 1
ATOM 2237 O O . HIS A 1 289 ? -11.292 -11.562 20.500 1.00 93.62 289 HIS A O 1
ATOM 2243 N N . ALA A 1 290 ? -12.310 -10.334 18.928 1.00 92.94 290 ALA A N 1
ATOM 2244 C CA . ALA A 1 290 ? -12.440 -9.134 19.742 1.00 92.94 290 ALA A CA 1
ATOM 2245 C C . ALA A 1 290 ? -13.328 -9.385 20.970 1.00 92.94 290 ALA A C 1
ATOM 2247 O O . ALA A 1 290 ? -12.991 -8.937 22.067 1.00 92.94 290 ALA A O 1
ATOM 2248 N N . MET A 1 291 ? -14.405 -10.166 20.829 1.00 94.62 291 MET A N 1
ATOM 2249 C CA . MET A 1 291 ? -15.235 -10.569 21.968 1.00 94.62 291 MET A CA 1
ATOM 2250 C C . MET A 1 291 ? -14.464 -11.424 22.989 1.00 94.62 291 MET A C 1
ATOM 2252 O O . MET A 1 291 ? -14.578 -11.174 24.188 1.00 94.62 291 MET A O 1
ATOM 2256 N N . ASP A 1 292 ? -13.637 -12.380 22.548 1.00 93.31 292 ASP A N 1
ATOM 2257 C CA . ASP A 1 292 ? -12.768 -13.169 23.441 1.00 93.31 292 ASP A CA 1
ATOM 2258 C C . ASP A 1 292 ? -11.708 -12.297 24.135 1.00 93.31 292 ASP A C 1
ATOM 2260 O O . ASP A 1 292 ? -11.383 -12.489 25.312 1.00 93.31 292 ASP A O 1
ATOM 2264 N N . VAL A 1 293 ? -11.134 -11.327 23.417 1.00 92.88 293 VAL A N 1
ATOM 2265 C CA . VAL A 1 293 ? -10.186 -10.363 23.994 1.00 92.88 293 VAL A CA 1
ATOM 2266 C C . VAL A 1 293 ? -10.869 -9.533 25.078 1.00 92.88 293 VAL A C 1
ATOM 2268 O O . VAL A 1 293 ? -10.332 -9.451 26.184 1.00 92.88 293 VAL A O 1
ATOM 2271 N N . LEU A 1 294 ? -12.056 -8.990 24.800 1.00 93.12 294 LEU A N 1
ATOM 2272 C CA . LEU A 1 294 ? -12.837 -8.215 25.762 1.00 93.12 294 LEU A CA 1
ATOM 2273 C C . LEU A 1 294 ? -13.178 -9.058 26.994 1.00 93.12 294 LEU A C 1
ATOM 2275 O O . LEU A 1 294 ? -12.910 -8.629 28.118 1.00 93.12 294 LEU A O 1
ATOM 2279 N N . TYR A 1 295 ? -13.684 -10.281 26.781 1.00 90.88 295 TYR A N 1
ATOM 2280 C CA . TYR A 1 295 ? -14.035 -11.216 27.850 1.00 90.88 295 TYR A CA 1
ATOM 2281 C C . TYR A 1 295 ? -12.878 -11.439 28.825 1.00 90.88 295 TYR A C 1
ATOM 2283 O O . TYR A 1 295 ? -13.058 -11.362 30.038 1.00 90.88 295 TYR A O 1
ATOM 2291 N N . ARG A 1 296 ? -11.667 -11.643 28.298 1.00 88.25 296 ARG A N 1
ATOM 2292 C CA . ARG A 1 296 ? -10.466 -11.886 29.111 1.00 88.25 296 ARG A CA 1
ATOM 2293 C C . ARG A 1 296 ? -9.908 -10.632 29.781 1.00 88.25 296 ARG A C 1
ATOM 2295 O O . ARG A 1 296 ? -9.247 -10.748 30.816 1.00 88.25 296 ARG A O 1
ATOM 2302 N N . ARG A 1 297 ? -10.106 -9.459 29.173 1.00 88.94 297 ARG A N 1
ATOM 2303 C CA . ARG A 1 297 ? -9.553 -8.178 29.640 1.00 88.94 297 ARG A CA 1
ATOM 2304 C C . ARG A 1 297 ? -10.422 -7.498 30.687 1.00 88.94 297 ARG A C 1
ATOM 2306 O O . ARG A 1 297 ? -9.870 -6.835 31.556 1.00 88.94 297 ARG A O 1
ATOM 2313 N N . ARG A 1 298 ? -11.739 -7.685 30.638 1.00 87.56 298 ARG A N 1
ATOM 2314 C CA . ARG A 1 298 ? -12.676 -7.122 31.613 1.00 87.56 298 ARG A CA 1
ATOM 2315 C C . ARG A 1 298 ? -12.918 -8.114 32.750 1.00 87.56 298 ARG A C 1
ATOM 2317 O O . ARG A 1 298 ? -13.888 -8.870 32.741 1.00 87.56 298 ARG A O 1
ATOM 2324 N N . ARG A 1 299 ? -11.972 -8.169 33.690 1.00 67.50 299 ARG A N 1
ATOM 2325 C CA . ARG A 1 299 ? -11.998 -9.134 34.805 1.00 67.50 299 ARG A CA 1
ATOM 2326 C C . ARG A 1 299 ? -12.885 -8.687 35.963 1.00 67.50 299 ARG A C 1
ATOM 2328 O O . ARG A 1 299 ? -13.352 -9.545 36.704 1.00 67.50 299 ARG A O 1
ATOM 2335 N N . HIS A 1 300 ? -13.105 -7.380 36.115 1.00 64.81 300 HIS A N 1
ATOM 2336 C CA . HIS A 1 300 ? -13.777 -6.804 37.285 1.00 64.81 300 HIS A CA 1
ATOM 2337 C C . HIS A 1 300 ? -15.035 -5.997 36.931 1.00 64.81 300 HIS A C 1
ATOM 2339 O O . HIS A 1 300 ? -15.910 -5.822 37.775 1.00 64.81 300 HIS A O 1
ATOM 2345 N N . GLY A 1 301 ? -15.175 -5.540 35.684 1.00 61.59 301 GLY A N 1
ATOM 2346 C CA . GLY A 1 301 ? -16.400 -4.914 35.193 1.00 61.59 301 GLY A CA 1
ATOM 2347 C C . GLY A 1 301 ? -17.496 -5.949 34.949 1.00 61.59 301 GLY A C 1
ATOM 2348 O O . GLY A 1 301 ? -17.555 -6.540 33.872 1.00 61.59 301 GLY A O 1
ATOM 2349 N N . GLY A 1 302 ? -18.363 -6.172 35.941 1.00 74.19 302 GLY A N 1
ATOM 2350 C CA . GLY A 1 302 ? -19.510 -7.073 35.827 1.00 74.19 302 GLY A CA 1
ATOM 2351 C C . GLY A 1 302 ? -20.289 -6.852 34.525 1.00 74.19 302 GLY A C 1
ATOM 2352 O O . GLY A 1 302 ? -20.690 -5.735 34.197 1.00 74.19 302 GLY A O 1
ATOM 2353 N N . TYR A 1 303 ? -20.480 -7.924 33.758 1.00 87.00 303 TYR A N 1
ATOM 2354 C CA . TYR A 1 303 ? -21.258 -7.876 32.525 1.00 87.00 303 TYR A CA 1
ATOM 2355 C C . TYR A 1 303 ? -22.750 -7.815 32.832 1.00 87.00 303 TYR A C 1
ATOM 2357 O O . TYR A 1 303 ? -23.259 -8.555 33.677 1.00 87.00 303 TYR A O 1
ATOM 2365 N N . THR A 1 304 ? -23.484 -6.989 32.088 1.00 89.19 304 THR A N 1
ATOM 2366 C CA . THR A 1 304 ? -24.947 -7.016 32.163 1.00 89.19 304 THR A CA 1
ATOM 2367 C C . THR A 1 304 ? -25.487 -8.346 31.614 1.00 89.19 304 THR A C 1
ATOM 2369 O O . THR A 1 304 ? -24.845 -8.980 30.768 1.00 89.19 304 THR A O 1
ATOM 2372 N N . PRO A 1 305 ? -26.706 -8.773 31.997 1.00 89.12 305 PRO A N 1
ATOM 2373 C CA . PRO A 1 305 ? -27.318 -9.978 31.433 1.00 89.12 305 PRO A CA 1
ATOM 2374 C C . PRO A 1 305 ? -27.404 -9.961 29.901 1.00 89.12 305 PRO A C 1
ATOM 2376 O O . PRO A 1 305 ? -27.305 -11.007 29.263 1.00 89.12 305 PRO A O 1
ATOM 2379 N N . ARG A 1 306 ? -27.569 -8.779 29.294 1.00 90.38 306 ARG A N 1
ATOM 2380 C CA . ARG A 1 306 ? -27.555 -8.614 27.836 1.00 90.38 306 ARG A CA 1
ATOM 2381 C C . ARG A 1 306 ? -26.166 -8.895 27.260 1.00 90.38 306 ARG A C 1
ATOM 2383 O O . ARG A 1 306 ? -26.064 -9.672 26.314 1.00 90.38 306 ARG A O 1
ATOM 2390 N N . GLN A 1 307 ? -25.119 -8.318 27.846 1.00 93.38 307 GLN A N 1
ATOM 2391 C CA . GLN A 1 307 ? -23.731 -8.512 27.412 1.00 93.38 307 GLN A CA 1
ATOM 2392 C C . GLN A 1 307 ? -23.310 -9.975 27.529 1.00 93.38 307 GLN A C 1
ATOM 2394 O O . GLN A 1 307 ? -22.727 -10.517 26.596 1.00 93.38 307 GLN A O 1
ATOM 2399 N N . LEU A 1 308 ? -23.686 -10.649 28.622 1.00 89.69 308 LEU A N 1
ATOM 2400 C CA . LEU A 1 308 ? -23.429 -12.081 28.795 1.00 89.69 308 LEU A CA 1
ATOM 2401 C C . LEU A 1 308 ? -24.085 -12.919 27.690 1.00 89.69 308 LEU A C 1
ATOM 2403 O O . LEU A 1 308 ? -23.459 -13.846 27.188 1.00 89.69 308 LEU A O 1
ATOM 2407 N N . ARG A 1 309 ? -25.312 -12.591 27.259 1.00 89.94 309 ARG A N 1
ATOM 2408 C CA . ARG A 1 309 ? -25.963 -13.299 26.138 1.00 89.94 309 ARG A CA 1
ATOM 2409 C C . ARG A 1 309 ? -25.233 -13.078 24.816 1.00 89.94 309 ARG A C 1
ATOM 2411 O O . ARG A 1 309 ? -25.055 -14.034 24.067 1.00 89.94 309 ARG A O 1
ATOM 2418 N N . LEU A 1 310 ? -24.809 -11.844 24.538 1.00 92.31 310 LEU A N 1
ATOM 2419 C CA . LEU A 1 310 ? -24.047 -11.518 23.328 1.00 92.31 310 LEU A CA 1
ATOM 2420 C C . LEU A 1 310 ? -22.694 -12.243 23.317 1.00 92.31 310 LEU A C 1
ATOM 2422 O O . LEU A 1 310 ? -22.349 -12.881 22.326 1.00 92.31 310 LEU A O 1
ATOM 2426 N N . LEU A 1 311 ? -21.982 -12.251 24.445 1.00 91.06 311 LEU A N 1
ATOM 2427 C CA . LEU A 1 311 ? -20.732 -12.993 24.613 1.00 91.06 311 LEU A CA 1
ATOM 2428 C C . LEU A 1 311 ? -20.936 -14.507 24.493 1.00 91.06 311 LEU A C 1
ATOM 2430 O O . LEU A 1 311 ? -20.177 -15.167 23.797 1.00 91.06 311 LEU A O 1
ATOM 2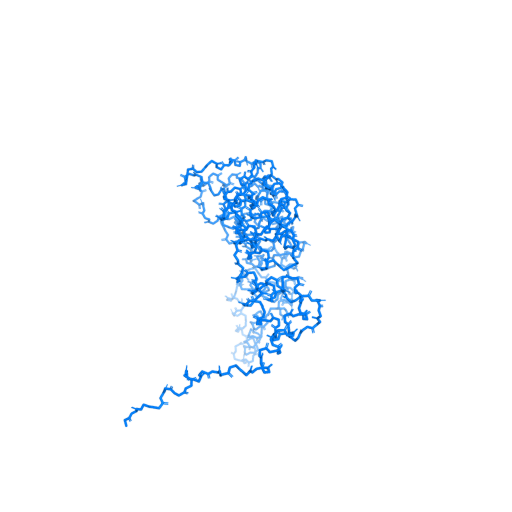434 N N . ALA A 1 312 ? -21.983 -15.075 25.091 1.00 88.12 312 ALA A N 1
ATOM 2435 C CA . ALA A 1 312 ? -22.296 -16.496 24.932 1.00 88.12 312 ALA A CA 1
ATOM 2436 C C . ALA A 1 312 ? -22.538 -16.871 23.459 1.00 88.12 312 ALA A C 1
ATOM 2438 O O . ALA A 1 312 ? -22.177 -17.968 23.016 1.00 88.12 312 ALA A O 1
ATOM 2439 N N . ALA A 1 313 ? -23.149 -15.960 22.697 1.00 90.12 313 ALA A N 1
ATOM 2440 C CA . ALA A 1 313 ? -23.428 -16.147 21.283 1.00 90.12 313 ALA A CA 1
ATOM 2441 C C . ALA A 1 313 ? -22.169 -16.000 20.415 1.00 90.12 313 ALA A C 1
ATOM 2443 O O . ALA A 1 313 ? -21.967 -16.832 19.533 1.00 90.12 313 ALA A O 1
ATOM 2444 N N . GLY A 1 314 ? -21.311 -15.009 20.673 1.00 89.44 314 GLY A N 1
ATOM 2445 C CA . GLY A 1 314 ? -20.204 -14.649 19.778 1.00 89.44 314 GLY A CA 1
ATOM 2446 C C . GLY A 1 314 ? -18.790 -15.026 20.237 1.00 89.44 314 GLY A C 1
ATOM 2447 O O . GLY A 1 314 ? -17.935 -15.225 19.383 1.00 89.44 314 GLY A O 1
ATOM 2448 N N . SER A 1 315 ? -18.542 -15.193 21.540 1.00 91.31 315 SER A N 1
ATOM 2449 C CA . SER A 1 315 ? -17.226 -15.511 22.122 1.00 91.31 315 SER A CA 1
ATOM 2450 C C . SER A 1 315 ? -17.114 -17.003 22.484 1.00 91.31 315 SER A C 1
ATOM 2452 O O . SER A 1 315 ? -17.809 -17.483 23.391 1.00 91.31 315 SER A O 1
ATOM 2454 N N . PRO A 1 316 ? -16.253 -17.780 21.796 1.00 90.81 316 PRO A N 1
ATOM 2455 C CA . PRO A 1 316 ? -15.946 -19.160 22.162 1.00 90.81 316 PRO A CA 1
ATOM 2456 C C . PRO A 1 316 ? -15.459 -19.320 23.606 1.00 90.81 316 PRO A C 1
ATOM 2458 O O . PRO A 1 316 ? -15.914 -20.248 24.288 1.00 90.81 316 PRO A O 1
ATOM 2461 N N . ASP A 1 317 ? -14.587 -18.421 24.077 1.00 86.56 317 ASP A N 1
ATOM 2462 C CA . ASP A 1 317 ? -14.020 -18.485 25.428 1.00 86.56 317 ASP A CA 1
ATOM 2463 C C . ASP A 1 317 ? -15.109 -18.230 26.482 1.00 86.56 317 ASP A C 1
ATOM 2465 O O . ASP A 1 317 ? -15.275 -19.034 27.405 1.00 86.56 317 ASP A O 1
ATOM 2469 N N . ALA A 1 318 ? -15.933 -17.190 26.306 1.00 86.06 318 ALA A N 1
ATOM 2470 C CA . ALA A 1 318 ? -17.046 -16.900 27.210 1.00 86.06 318 ALA A CA 1
ATOM 2471 C C . ALA A 1 318 ? -18.065 -18.044 27.231 1.00 86.06 318 ALA A C 1
ATOM 2473 O O . ALA A 1 318 ? -18.487 -18.496 28.298 1.00 86.06 318 ALA A O 1
ATOM 2474 N N . ARG A 1 319 ? -18.424 -18.586 26.060 1.00 89.69 319 ARG A N 1
ATOM 2475 C CA . ARG A 1 319 ? -19.353 -19.720 25.958 1.00 89.69 319 ARG A CA 1
ATOM 2476 C C . ARG A 1 319 ? -18.814 -20.968 26.654 1.00 89.69 319 ARG A C 1
ATOM 2478 O O . ARG A 1 319 ? -19.594 -21.777 27.158 1.00 89.69 319 ARG A O 1
ATOM 2485 N N . ARG A 1 320 ? -17.500 -21.198 26.621 1.00 88.38 320 ARG A N 1
ATOM 2486 C CA . ARG A 1 320 ? -16.862 -22.312 27.334 1.00 88.38 320 ARG A CA 1
ATOM 2487 C C . ARG A 1 320 ? -16.929 -22.094 28.843 1.00 88.38 320 ARG A C 1
ATOM 2489 O O . ARG A 1 320 ? -17.469 -22.953 29.534 1.00 88.38 320 ARG A O 1
ATOM 2496 N N . ALA A 1 321 ? -16.488 -20.931 29.314 1.00 85.06 321 ALA A N 1
ATOM 2497 C CA . ALA A 1 321 ? -16.487 -20.583 30.731 1.00 85.06 321 ALA A CA 1
ATOM 2498 C C . ALA A 1 321 ? -17.897 -20.642 31.347 1.00 85.06 321 ALA A C 1
ATOM 2500 O O . ALA A 1 321 ? -18.085 -21.214 32.416 1.00 85.06 321 ALA A O 1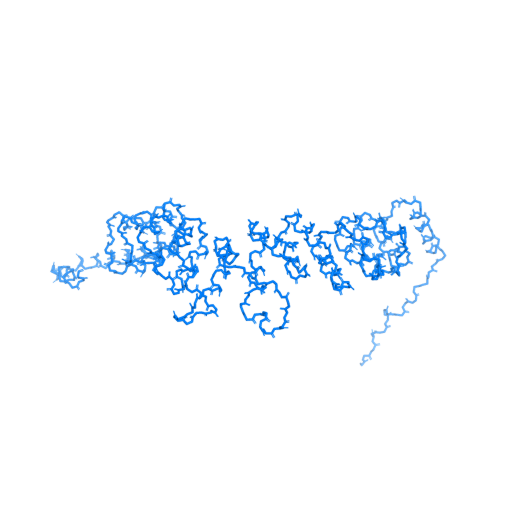
ATOM 2501 N N . MET A 1 322 ? -18.920 -20.146 30.641 1.00 85.38 322 MET A N 1
ATOM 2502 C CA . MET A 1 322 ? -20.313 -20.218 31.103 1.00 85.38 322 MET A CA 1
ATOM 2503 C C . MET A 1 322 ? -20.837 -21.657 31.201 1.00 85.38 322 MET A C 1
ATOM 2505 O O . MET A 1 322 ? -21.580 -21.975 32.127 1.00 85.38 322 MET A O 1
ATOM 2509 N N . ARG A 1 323 ? -20.450 -22.545 30.274 1.00 82.12 323 ARG A N 1
ATOM 2510 C CA . ARG A 1 323 ? -20.815 -23.972 30.338 1.00 82.12 323 ARG A CA 1
ATOM 2511 C C . ARG A 1 323 ? -20.135 -24.678 31.506 1.00 82.12 323 ARG A C 1
ATOM 2513 O O . ARG A 1 323 ? -20.776 -25.478 32.182 1.00 82.12 323 ARG A O 1
ATOM 2520 N N . GLU A 1 324 ? -18.864 -24.377 31.750 1.00 83.19 324 GLU A N 1
ATOM 2521 C CA . GLU A 1 324 ? -18.114 -24.918 32.887 1.00 83.19 324 GLU A CA 1
ATOM 2522 C C . GLU A 1 324 ? -18.711 -24.440 34.217 1.00 83.19 324 GLU A C 1
ATOM 2524 O O . GLU A 1 324 ? -18.991 -25.263 35.089 1.00 83.19 324 GLU A O 1
ATOM 2529 N N . ALA A 1 325 ? -19.023 -23.146 34.334 1.00 81.62 325 ALA A N 1
ATOM 2530 C CA . ALA A 1 325 ? -19.702 -22.581 35.498 1.00 81.62 325 ALA A CA 1
ATOM 2531 C C . ALA A 1 325 ? -21.083 -23.217 35.732 1.00 81.62 325 ALA A C 1
ATOM 2533 O O . ALA A 1 325 ? -21.396 -23.610 36.854 1.00 81.62 325 ALA A O 1
ATOM 2534 N N . ALA A 1 326 ? -21.890 -23.398 34.679 1.00 77.50 326 ALA A N 1
ATOM 2535 C CA . ALA A 1 326 ? -23.185 -24.073 34.783 1.00 77.50 326 ALA A CA 1
ATOM 2536 C C . ALA A 1 326 ? -23.046 -25.534 35.251 1.00 77.50 326 ALA A C 1
ATOM 2538 O O . ALA A 1 326 ? -23.840 -25.998 36.067 1.00 77.50 326 ALA A O 1
ATOM 2539 N N . GLY A 1 327 ? -22.022 -26.251 34.778 1.00 74.56 327 GLY A N 1
ATOM 2540 C CA . GLY A 1 327 ? -21.726 -27.616 35.217 1.00 74.56 327 GLY A CA 1
ATOM 2541 C C . GLY A 1 327 ? -21.294 -27.697 36.684 1.00 74.56 327 GLY A C 1
ATOM 2542 O O . GLY A 1 327 ? -21.715 -28.611 37.392 1.00 74.56 327 GLY A O 1
ATOM 2543 N N . LEU A 1 328 ? -20.494 -26.737 37.156 1.00 76.06 328 LEU A N 1
ATOM 2544 C CA . LEU A 1 328 ? -20.114 -26.631 38.567 1.00 76.06 328 LEU A CA 1
ATOM 2545 C C . LEU A 1 328 ? -21.326 -26.325 39.450 1.00 76.06 328 LEU A C 1
ATOM 2547 O O . LEU A 1 328 ? -21.541 -27.026 40.434 1.00 76.06 328 LEU A O 1
ATOM 2551 N N . LEU A 1 329 ? -22.158 -25.355 39.063 1.00 74.12 329 LEU A N 1
ATOM 2552 C CA . LEU A 1 329 ? -23.391 -25.028 39.783 1.00 74.12 329 LEU A CA 1
ATOM 2553 C C . LEU A 1 329 ? -24.341 -26.227 39.848 1.00 74.12 329 LEU A C 1
ATOM 2555 O O . LEU A 1 329 ? -24.865 -26.529 40.912 1.00 74.12 329 LEU A O 1
ATOM 2559 N N . ALA A 1 330 ? -24.519 -26.961 38.747 1.00 71.81 330 ALA A N 1
ATOM 2560 C CA . ALA A 1 330 ? -25.352 -28.159 38.736 1.00 71.81 330 ALA A CA 1
ATOM 2561 C C . ALA A 1 330 ? -24.835 -29.245 39.697 1.00 71.81 330 ALA A C 1
ATOM 2563 O O . ALA A 1 330 ? -25.639 -29.893 40.362 1.00 71.81 330 ALA A O 1
ATOM 2564 N N . ARG A 1 331 ? -23.509 -29.432 39.803 1.00 69.62 331 ARG A N 1
ATOM 2565 C CA . ARG A 1 331 ? -22.893 -30.367 40.764 1.00 69.62 331 ARG A CA 1
ATOM 2566 C C . ARG A 1 331 ? -23.076 -29.914 42.210 1.00 69.62 331 ARG A C 1
ATOM 2568 O O . ARG A 1 331 ? -23.408 -30.733 43.051 1.00 69.62 331 ARG A O 1
ATOM 2575 N N . LEU A 1 332 ? -22.910 -28.622 42.476 1.00 65.31 332 LEU A N 1
ATOM 2576 C CA . LEU A 1 332 ? -23.089 -28.050 43.812 1.00 65.31 332 LEU A CA 1
ATOM 2577 C C . LEU A 1 332 ? -24.553 -28.123 44.270 1.00 65.31 332 LEU A C 1
ATOM 2579 O O . LEU A 1 332 ? -24.820 -28.502 45.399 1.00 65.31 332 LEU A O 1
ATOM 2583 N N . CYS A 1 333 ? -25.511 -27.855 43.379 1.00 64.75 333 CYS A N 1
ATOM 2584 C CA . CYS A 1 333 ? -26.940 -27.977 43.683 1.00 64.75 333 CYS A CA 1
ATOM 2585 C C . CYS A 1 333 ? -27.438 -29.428 43.793 1.00 64.75 333 CYS A C 1
ATOM 2587 O O . CYS A 1 333 ? -28.570 -29.644 44.222 1.00 64.75 333 CYS A O 1
ATOM 2589 N N . SER A 1 334 ? -26.658 -30.414 43.337 1.00 64.31 334 SER A N 1
ATOM 2590 C CA . SER A 1 334 ? -27.024 -31.836 43.394 1.00 64.31 334 SER A CA 1
ATOM 2591 C C . SER A 1 334 ? -26.370 -32.587 44.552 1.00 64.31 334 SER A C 1
ATOM 2593 O O . SER A 1 334 ? -26.629 -33.782 44.687 1.00 64.31 334 SER A O 1
ATOM 2595 N N . ASP A 1 335 ? -25.589 -31.909 45.401 1.00 59.09 335 ASP A N 1
ATOM 2596 C CA . ASP A 1 335 ? -25.107 -32.459 46.666 1.00 59.09 335 ASP A CA 1
ATOM 2597 C C . ASP A 1 335 ? -26.134 -32.172 47.784 1.00 59.09 335 ASP A C 1
ATOM 2599 O O . ASP A 1 335 ? -26.256 -31.036 48.244 1.00 59.09 335 ASP A O 1
ATOM 2603 N N . PRO A 1 336 ? -26.922 -33.170 48.228 1.00 54.66 336 PRO A N 1
ATOM 2604 C CA . PRO A 1 336 ? -27.971 -32.979 49.228 1.00 54.66 336 PRO A CA 1
ATOM 2605 C C . PRO A 1 336 ? -27.433 -32.761 50.653 1.00 54.66 336 PRO A C 1
ATOM 2607 O O . PRO A 1 336 ? -28.236 -32.639 51.579 1.00 54.66 336 PRO A O 1
ATOM 2610 N N . THR A 1 337 ? -26.109 -32.759 50.857 1.00 57.53 337 THR A N 1
ATOM 2611 C CA . THR A 1 337 ? -25.490 -32.668 52.190 1.00 57.53 337 THR A CA 1
ATOM 2612 C C . THR A 1 337 ? -25.014 -31.272 52.595 1.00 57.53 337 THR A C 1
ATOM 2614 O O . THR A 1 337 ? -24.706 -31.079 53.770 1.00 57.53 337 THR A O 1
ATOM 2617 N N . ASP A 1 338 ? -25.038 -30.287 51.690 1.00 58.78 338 ASP A N 1
ATOM 2618 C CA . ASP A 1 338 ? -24.703 -28.890 52.006 1.00 58.78 338 ASP A CA 1
ATOM 2619 C C . ASP A 1 338 ? -25.633 -27.888 51.282 1.00 58.78 338 ASP A C 1
ATOM 2621 O O . ASP A 1 338 ? -25.277 -27.324 50.243 1.00 58.78 338 ASP A O 1
ATOM 2625 N N . PRO A 1 339 ? -26.852 -27.654 51.808 1.00 53.69 339 PRO A N 1
ATOM 2626 C CA . PRO A 1 339 ? -27.802 -26.694 51.242 1.00 53.69 339 PRO A CA 1
ATOM 2627 C C . PRO A 1 339 ? -27.347 -25.223 51.351 1.00 53.69 339 PRO A C 1
ATOM 2629 O O . PRO A 1 339 ? -27.917 -24.373 50.664 1.00 53.69 339 PRO A O 1
ATOM 2632 N N . ASP A 1 340 ? -26.313 -24.922 52.150 1.00 56.75 340 ASP A N 1
ATOM 2633 C CA . ASP A 1 340 ? -25.765 -23.572 52.352 1.00 56.75 340 ASP A CA 1
ATOM 2634 C C . ASP A 1 340 ? -24.504 -23.296 51.506 1.00 56.75 340 ASP A C 1
ATOM 2636 O O . ASP A 1 340 ? -24.094 -22.138 51.352 1.00 56.75 340 ASP A O 1
ATOM 2640 N N . GLY A 1 341 ? -23.913 -24.324 50.887 1.00 55.50 341 GLY A N 1
ATOM 2641 C CA . GLY A 1 341 ? -22.665 -24.225 50.121 1.00 55.50 341 GLY A CA 1
ATOM 2642 C C . GLY A 1 341 ? -22.713 -23.224 48.960 1.00 55.50 341 GLY A C 1
ATOM 2643 O O . GLY A 1 341 ? -21.718 -22.561 48.655 1.00 55.50 341 GLY A O 1
ATOM 2644 N N . LEU A 1 342 ? -23.885 -23.021 48.349 1.00 56.06 342 LEU A N 1
ATOM 2645 C CA . LEU A 1 342 ? -24.069 -22.023 47.288 1.00 56.06 342 LEU A CA 1
ATOM 2646 C C . LEU A 1 342 ? -24.067 -20.585 47.839 1.00 56.06 342 LEU A C 1
ATOM 2648 O O . LEU A 1 342 ? -23.539 -19.680 47.193 1.00 56.06 342 LEU A O 1
ATOM 2652 N N . GLY A 1 343 ? -24.596 -20.381 49.050 1.00 54.59 343 GLY A N 1
ATOM 2653 C CA . GLY A 1 343 ? -24.578 -19.095 49.751 1.00 54.59 343 GLY A CA 1
ATOM 2654 C C . GLY A 1 343 ? -23.178 -18.714 50.233 1.00 54.59 343 GLY A C 1
ATOM 2655 O O . GLY A 1 343 ? -22.766 -17.567 50.069 1.00 54.59 343 GLY A O 1
ATOM 2656 N N . VAL A 1 344 ? -22.411 -19.683 50.742 1.00 54.91 344 VAL A N 1
ATOM 2657 C CA . VAL A 1 344 ? -21.014 -19.481 51.160 1.00 54.91 344 VAL A CA 1
ATOM 2658 C C . VAL A 1 344 ? -20.128 -19.138 49.962 1.00 54.91 344 VAL A C 1
ATOM 2660 O O . VAL A 1 344 ? -19.348 -18.192 50.029 1.00 54.91 344 VAL A O 1
ATOM 2663 N N . ILE A 1 345 ? -20.274 -19.833 48.830 1.00 51.44 345 ILE A N 1
ATOM 2664 C CA . ILE A 1 345 ? -19.472 -19.563 47.627 1.00 51.44 345 ILE A CA 1
ATOM 2665 C C . ILE A 1 345 ? -19.833 -18.211 46.999 1.00 51.44 345 ILE A C 1
ATOM 2667 O O . ILE A 1 345 ? -18.924 -17.455 46.661 1.00 51.44 345 ILE A O 1
ATOM 2671 N N . LEU A 1 346 ? -21.119 -17.854 46.892 1.00 52.31 346 LEU A N 1
ATOM 2672 C CA . LEU A 1 346 ? -21.525 -16.523 46.416 1.00 52.31 346 LEU A CA 1
ATOM 2673 C C . LEU A 1 346 ? -21.012 -15.403 47.334 1.00 52.31 346 LEU A C 1
ATOM 2675 O O . LEU A 1 346 ? -20.569 -14.375 46.835 1.00 52.31 346 LEU A O 1
ATOM 2679 N N . ALA A 1 347 ? -20.987 -15.623 48.652 1.00 50.75 347 ALA A N 1
ATOM 2680 C CA . ALA A 1 347 ? -20.386 -14.690 49.605 1.00 50.75 347 ALA A CA 1
ATOM 2681 C C . ALA A 1 347 ? -18.848 -14.613 49.500 1.00 50.75 347 ALA A C 1
ATOM 2683 O O . ALA A 1 347 ? -18.260 -13.599 49.866 1.00 50.75 347 ALA A O 1
ATOM 2684 N N . THR A 1 348 ? -18.193 -15.664 48.995 1.00 42.66 348 THR A N 1
ATOM 2685 C CA . THR A 1 348 ? -16.730 -15.716 48.813 1.00 42.66 348 THR A CA 1
ATOM 2686 C C . THR A 1 348 ? -16.288 -15.144 47.460 1.00 42.66 348 THR A C 1
ATOM 2688 O O . THR A 1 348 ? -15.157 -14.682 47.329 1.00 42.66 348 THR A O 1
ATOM 2691 N N . LEU A 1 349 ? -17.160 -15.177 46.446 1.00 45.81 349 LEU A N 1
ATOM 2692 C CA . LEU A 1 349 ? -16.857 -14.720 45.085 1.00 45.81 349 LEU A CA 1
ATOM 2693 C C . LEU A 1 349 ? -16.987 -13.203 44.878 1.00 45.81 349 LEU A C 1
ATOM 2695 O O . LEU A 1 349 ? -16.486 -12.733 43.858 1.00 45.81 349 LEU A O 1
ATOM 2699 N N . GLY A 1 350 ? -17.541 -12.464 45.850 1.00 36.31 350 GLY A N 1
ATOM 2700 C CA . GLY A 1 350 ? -17.526 -10.994 45.889 1.00 36.31 350 GLY A CA 1
ATOM 2701 C C . GLY A 1 350 ? -18.545 -10.333 44.978 1.00 36.31 350 GLY A C 1
ATOM 2702 O O . GLY A 1 350 ? -18.299 -10.289 43.753 1.00 36.31 350 GLY A O 1
#

Secondary structure (DSSP, 8-state):
------SSTT------HHHHHHHHHHHHHHHTT----HHHHHHHHHH-GGGGTT-SSHHHHHHHHHT--SPPHHHHHHHHT-S-HHHHHHHHHTS-GGGGGGGTT---HHHHHHHHHHSTTTTGGGHHHHHHT--HHHHHHHHHHS---HHHHHHHHHHTSSHHHHHHH--TTHHHHH---PPPPPHHHHHHHHHH--HHHHHHHHHSS--TT-TTGGG--HHHHHHHHHH--HHHHHHHHHSS-GGG--HHHHHHHHHTT--HHHHHTTGGGS-HHHHHHHHHH--HHHHHHHHHH-SSSPPPHHHHHHHHHH-HHHHHHHHHHHHHHHHHHT-TT-TTHHHHHHHHH-

InterPro domains:
  IPR011989 Armadillo-like helical [G3DSA:1.25.10.10] (11-121)